Protein AF-A0A166T0X7-F1 (afdb_monomer_lite)

Secondary structure (DSSP, 8-state):
-EEE-TBTTTEE-HHHHHHHHHHHHSPPPTTPPP---GGGS-HHHHHHHHHHTTT--STGGGGGGGSTTGGG--SHHHHHHHHTTS-HHHHHHHHHHHHHHHHHHHHHSHHHHHHT-EE-HHHHHHHHHTTT-EEEE-SS-HHHHHHHHHHTT-GGGEEEEE-S-S-HHHHHHHHHHHTT-TTS-EEEESSHHHHHHHHHTT--EEEETTSS--HHHHHHHHHTTPPEE-HHHHHH---

Sequence (239 aa):
MLFLDFDGVICDAFTECAVVAWHGYRPAPPGAAPTLDGAVLPDRFVADFRRIRPYARTLGGFLVAHHPDAGTVDSQEGYDRLFAAFEPADVADFERRATAVRTRLRLSSPRRWLDVHQVYPQVGVAMARHHGRVVVVTAKDAVSAGEILAHHGLRGHVAEIIGDCADKPAAINAARERSGRPDRVLFVDDNLDNVLGAVRAGVPSRWARWGYHTAEHVRRAGAESVSPIELAELAGLTV

Foldseek 3Di:
DEEEAQDQTFKPCLLLLLQLLVCLLPPDDPPDQRDSPSVPPDPLLSQLQLLQVLLQAASLLSPLSVPPCSNVDPDNVSSVVSSVVDDPVSSVSSNVSSVVNLVRCCVVPVVSSLVSIGGDVLVLLLLVVQALNYEYAYLAAQVSSLSSCVVVV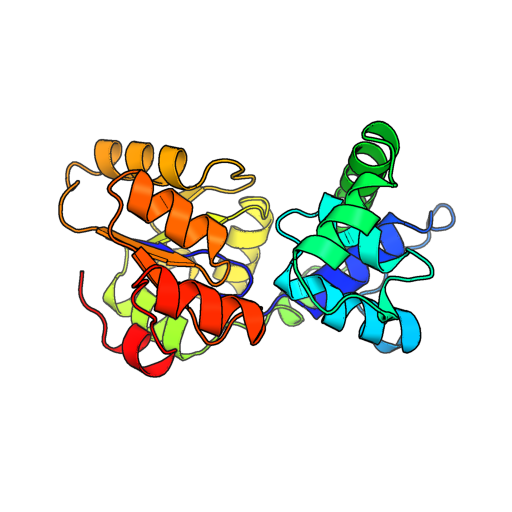RNRSYNYYHYNHPQRLVVLQVVCVVVVHVPFYEYEDQRLVNQVSNVVSVGHYAHEPRGRHHPVSVVVCVVVVHHHDYSNVSSVDDD

pLDDT: mean 93.57, std 6.66, range [61.91, 98.44]

Radius of gyration: 17.63 Å; chains: 1; bounding box: 42×34×51 Å

Structure (mmCIF, N/CA/C/O backbone):
data_AF-A0A166T0X7-F1
#
_entry.id   AF-A0A166T0X7-F1
#
loop_
_atom_site.group_PDB
_atom_site.id
_atom_site.type_symbol
_atom_site.label_atom_id
_atom_site.label_alt_id
_atom_site.label_comp_id
_atom_site.label_asym_id
_atom_site.label_entity_id
_atom_site.label_seq_id
_atom_site.pdbx_PDB_ins_code
_atom_site.Cartn_x
_atom_site.Cartn_y
_atom_site.Cartn_z
_atom_site.occupancy
_atom_site.B_iso_or_equiv
_atom_site.auth_seq_id
_atom_site.auth_comp_id
_atom_site.auth_asym_id
_atom_site.auth_atom_id
_atom_site.pdbx_PDB_model_num
ATOM 1 N N . MET A 1 1 ? -11.930 7.159 15.807 1.00 92.19 1 MET A N 1
ATOM 2 C CA . MET A 1 1 ? -11.420 7.516 14.474 1.00 92.19 1 MET A CA 1
ATOM 3 C C . MET A 1 1 ? -10.685 6.315 13.951 1.00 92.19 1 MET A C 1
ATOM 5 O O . MET A 1 1 ? -9.896 5.729 14.685 1.00 92.19 1 MET A O 1
ATOM 9 N N . LEU A 1 2 ? -11.005 5.929 12.728 1.00 96.62 2 LEU A N 1
ATOM 10 C CA . LEU A 1 2 ? -10.393 4.783 12.080 1.00 96.62 2 LEU A CA 1
ATOM 11 C C . LEU A 1 2 ? -9.377 5.309 11.069 1.00 96.62 2 LEU A C 1
ATOM 13 O O . LEU A 1 2 ? -9.760 6.004 10.130 1.00 96.62 2 LEU A O 1
ATOM 17 N N . PHE A 1 3 ? -8.104 5.020 11.299 1.00 97.88 3 PHE A N 1
ATOM 18 C CA . PHE A 1 3 ? -7.014 5.350 10.393 1.00 97.88 3 PHE A CA 1
ATOM 19 C C . PHE A 1 3 ? -6.701 4.113 9.565 1.00 97.88 3 PHE A C 1
ATOM 21 O O . PHE A 1 3 ? -6.462 3.047 10.128 1.00 97.88 3 PHE A O 1
ATOM 28 N N . LEU A 1 4 ? -6.728 4.246 8.246 1.00 98.44 4 LEU A N 1
ATOM 29 C CA . LEU A 1 4 ? -6.514 3.137 7.323 1.00 98.44 4 LEU A CA 1
ATOM 30 C C . LEU A 1 4 ? -5.389 3.490 6.359 1.00 98.44 4 LEU A C 1
ATOM 32 O O . LEU A 1 4 ? -5.388 4.592 5.803 1.00 98.44 4 LEU A O 1
ATOM 36 N N . ASP A 1 5 ? -4.477 2.552 6.112 1.00 97.94 5 ASP A N 1
ATOM 37 C CA . ASP A 1 5 ? -3.711 2.609 4.870 1.00 97.94 5 ASP A CA 1
ATOM 38 C C . ASP A 1 5 ? -4.635 2.439 3.659 1.00 97.94 5 ASP A C 1
ATOM 40 O O . ASP A 1 5 ? -5.770 1.971 3.762 1.00 97.94 5 ASP A O 1
ATOM 44 N N . PHE A 1 6 ? -4.154 2.852 2.494 1.00 97.81 6 PHE A N 1
ATOM 45 C CA . PHE A 1 6 ? -4.879 2.725 1.248 1.00 97.81 6 PHE A CA 1
ATOM 46 C C . PHE A 1 6 ? -4.563 1.415 0.524 1.00 97.81 6 PHE A C 1
ATOM 48 O O . PHE A 1 6 ? -5.425 0.538 0.438 1.00 97.81 6 PHE A O 1
ATOM 55 N N . ASP A 1 7 ? -3.344 1.283 0.000 1.00 95.56 7 ASP A N 1
ATOM 56 C CA . ASP A 1 7 ? -2.930 0.104 -0.755 1.00 95.56 7 ASP A CA 1
ATOM 57 C C . ASP A 1 7 ? -2.791 -1.086 0.202 1.00 95.56 7 ASP A C 1
ATOM 59 O O . ASP A 1 7 ? -2.190 -0.957 1.255 1.00 95.56 7 ASP A O 1
ATOM 63 N N . GLY A 1 8 ? -3.379 -2.234 -0.135 1.00 95.38 8 GLY A N 1
ATOM 64 C CA . GLY A 1 8 ? -3.330 -3.443 0.695 1.00 95.38 8 GLY A CA 1
ATOM 65 C C . GLY A 1 8 ? -4.343 -3.481 1.846 1.00 95.38 8 GLY A C 1
ATOM 66 O O . GLY A 1 8 ? -4.749 -4.568 2.250 1.00 95.38 8 GLY A O 1
ATOM 67 N N . VAL A 1 9 ? -4.848 -2.328 2.303 1.00 98.00 9 VAL A N 1
ATOM 68 C CA . VAL A 1 9 ? -5.902 -2.246 3.333 1.00 98.00 9 VAL A CA 1
ATOM 69 C C . VAL A 1 9 ? -7.259 -1.895 2.746 1.00 98.00 9 VAL A C 1
ATOM 71 O O . VAL A 1 9 ? -8.172 -2.709 2.858 1.00 98.00 9 VAL A O 1
ATOM 74 N N . ILE A 1 10 ? -7.413 -0.716 2.133 1.00 98.25 10 ILE A N 1
ATOM 75 C CA . ILE A 1 10 ? -8.676 -0.297 1.504 1.00 98.25 10 ILE A CA 1
ATOM 76 C C . ILE A 1 10 ? -8.840 -0.948 0.135 1.00 98.25 10 ILE A C 1
ATOM 78 O O . ILE A 1 10 ? -9.946 -1.351 -0.234 1.00 98.25 10 ILE A O 1
ATOM 82 N N . CYS A 1 11 ? -7.741 -1.037 -0.608 1.00 96.12 11 CYS A N 1
ATOM 83 C CA . CYS A 1 11 ? -7.744 -1.364 -2.020 1.00 96.12 11 CYS A CA 1
ATOM 84 C C . CYS A 1 11 ? -6.608 -2.326 -2.377 1.00 96.12 11 CYS A C 1
ATOM 86 O O . CYS A 1 11 ? -5.457 -2.093 -2.010 1.00 96.12 11 CYS A O 1
ATOM 88 N N . ASP A 1 12 ? -6.900 -3.354 -3.170 1.00 96.12 12 ASP A N 1
ATOM 89 C CA . ASP A 1 12 ? -5.882 -4.011 -3.984 1.00 96.12 12 ASP A CA 1
ATOM 90 C C . ASP A 1 12 ? -5.557 -3.102 -5.180 1.00 96.12 12 ASP A C 1
ATOM 92 O O . ASP A 1 12 ? -6.422 -2.770 -5.993 1.00 96.12 12 ASP A O 1
ATOM 96 N N . ALA A 1 13 ? -4.308 -2.651 -5.242 1.00 94.62 13 ALA A N 1
ATOM 97 C CA . ALA A 1 13 ? -3.773 -1.778 -6.283 1.00 94.62 13 ALA A CA 1
ATOM 98 C C . ALA A 1 13 ? -2.620 -2.450 -7.044 1.00 94.62 13 ALA A C 1
ATOM 100 O O . ALA A 1 13 ? -1.833 -1.774 -7.712 1.00 94.62 13 ALA A O 1
ATOM 101 N N . PHE A 1 14 ? -2.490 -3.776 -6.926 1.00 95.19 14 PHE A N 1
ATOM 102 C CA . PHE A 1 14 ? -1.381 -4.547 -7.472 1.00 95.19 14 PHE A CA 1
ATOM 103 C C . PHE A 1 14 ? -1.158 -4.264 -8.958 1.00 95.19 14 PHE A C 1
ATOM 105 O O . PHE A 1 14 ? -0.041 -3.940 -9.363 1.00 95.19 14 PHE A O 1
ATOM 112 N N . THR A 1 15 ? -2.227 -4.344 -9.756 1.00 94.31 15 THR A N 1
ATOM 113 C CA . THR A 1 15 ? -2.180 -4.151 -11.211 1.00 94.31 15 THR A CA 1
ATOM 114 C C . THR A 1 15 ? -1.626 -2.778 -11.574 1.00 94.31 15 THR A C 1
ATOM 116 O O . THR A 1 15 ? -0.711 -2.673 -12.388 1.00 94.31 15 THR A O 1
ATOM 119 N N . GLU A 1 16 ? -2.134 -1.721 -10.940 1.00 95.00 16 GLU A N 1
ATOM 120 C CA . GLU A 1 16 ? -1.681 -0.357 -11.199 1.00 95.00 16 GLU A CA 1
ATOM 121 C C . GLU A 1 16 ? -0.215 -0.166 -10.812 1.00 95.00 16 GLU A C 1
ATOM 123 O O . GLU A 1 16 ? 0.570 0.357 -11.605 1.00 95.00 16 GLU A O 1
ATOM 128 N N . CYS A 1 17 ? 0.176 -0.650 -9.632 1.00 95.44 17 CYS A N 1
ATOM 129 C CA . CYS A 1 17 ? 1.548 -0.545 -9.154 1.00 95.44 17 CYS A CA 1
ATOM 130 C C . CYS A 1 17 ? 2.531 -1.299 -10.060 1.00 95.44 17 CYS A C 1
ATOM 132 O O . CYS A 1 17 ? 3.595 -0.761 -10.365 1.00 95.44 17 CYS A O 1
ATOM 134 N N . ALA A 1 18 ? 2.166 -2.489 -10.549 1.00 95.81 18 ALA A N 1
ATOM 135 C CA . ALA A 1 18 ? 2.984 -3.261 -11.482 1.00 95.81 18 ALA A CA 1
ATOM 136 C C . ALA A 1 18 ? 3.154 -2.535 -12.828 1.00 95.81 18 ALA A C 1
ATOM 138 O O . ALA A 1 18 ? 4.271 -2.406 -13.330 1.00 95.81 18 ALA A O 1
ATOM 139 N N . VAL A 1 19 ? 2.064 -2.003 -13.394 1.00 94.25 19 VAL A N 1
ATOM 140 C CA . VAL A 1 19 ? 2.086 -1.240 -14.655 1.00 94.25 19 VAL A CA 1
ATOM 141 C C . VAL A 1 19 ? 2.943 0.020 -14.524 1.00 94.25 19 VAL A C 1
ATOM 143 O O . VAL A 1 19 ? 3.780 0.310 -15.384 1.00 94.25 19 VAL A O 1
ATOM 146 N N . VAL A 1 20 ? 2.759 0.767 -13.435 1.00 94.50 20 VAL A N 1
ATOM 147 C CA . VAL A 1 20 ? 3.525 1.983 -13.164 1.00 94.50 20 VAL A CA 1
ATOM 148 C C . VAL A 1 20 ? 5.004 1.668 -12.954 1.00 94.50 20 VAL A C 1
ATOM 150 O O . VAL A 1 20 ? 5.851 2.373 -13.501 1.00 94.50 20 VAL A O 1
ATOM 153 N N . ALA A 1 21 ? 5.330 0.596 -12.232 1.00 95.75 21 ALA A N 1
ATOM 154 C CA . ALA A 1 21 ? 6.708 0.157 -12.053 1.00 95.75 21 ALA A CA 1
ATOM 155 C C . ALA A 1 21 ? 7.349 -0.267 -13.382 1.00 95.75 21 ALA A C 1
ATOM 157 O O . ALA A 1 21 ? 8.503 0.066 -13.648 1.00 95.75 21 ALA A O 1
ATOM 158 N N . TRP A 1 22 ? 6.609 -0.955 -14.252 1.00 95.12 22 TRP A N 1
ATOM 159 C CA . TRP A 1 22 ? 7.106 -1.383 -15.558 1.00 95.12 22 TRP A CA 1
ATOM 160 C C . TRP A 1 22 ? 7.454 -0.205 -16.471 1.00 95.12 22 TRP A C 1
ATOM 162 O O . TRP A 1 22 ? 8.585 -0.071 -16.948 1.00 95.12 22 TRP A O 1
ATOM 172 N N . HIS A 1 23 ? 6.487 0.685 -16.687 1.00 92.62 23 HIS A N 1
ATOM 173 C CA . HIS A 1 23 ? 6.660 1.846 -17.557 1.00 92.62 23 HIS A CA 1
ATOM 174 C C . HIS A 1 23 ? 7.512 2.951 -16.916 1.00 92.62 23 HIS A C 1
ATOM 176 O O . HIS A 1 23 ? 8.073 3.778 -17.627 1.00 92.62 23 HIS A O 1
ATOM 182 N N . GLY A 1 24 ? 7.631 2.982 -15.587 1.00 93.12 24 GLY A N 1
ATOM 183 C CA . GLY A 1 24 ? 8.522 3.900 -14.876 1.00 93.12 24 GLY A CA 1
ATOM 184 C C . GLY A 1 24 ? 10.001 3.571 -15.085 1.00 93.12 24 GLY A C 1
ATOM 185 O O . GLY A 1 24 ? 10.836 4.473 -15.092 1.00 93.12 24 GLY A O 1
ATOM 186 N N . TYR A 1 25 ? 10.337 2.299 -15.309 1.00 94.19 25 TYR A N 1
ATOM 187 C CA . TYR A 1 25 ? 11.706 1.869 -15.606 1.00 94.19 25 TYR A CA 1
ATOM 188 C C . TYR A 1 25 ? 12.059 2.025 -17.086 1.00 94.19 25 TYR A C 1
ATOM 190 O O . TYR A 1 25 ? 13.173 2.414 -17.429 1.00 94.19 25 TYR A O 1
ATOM 198 N N . ARG A 1 26 ? 11.099 1.752 -17.977 1.00 85.75 26 ARG A N 1
ATOM 199 C CA . ARG A 1 26 ? 11.309 1.791 -19.426 1.00 85.75 26 ARG A CA 1
ATOM 200 C C . ARG A 1 26 ? 10.777 3.097 -20.015 1.00 85.75 26 ARG A C 1
ATOM 202 O O . ARG A 1 26 ? 9.559 3.264 -20.062 1.00 85.75 26 ARG A O 1
ATOM 209 N N . PRO A 1 27 ? 11.632 4.003 -20.521 1.00 69.50 27 PRO A N 1
ATOM 210 C CA . PRO A 1 27 ? 11.147 5.204 -21.183 1.00 69.50 27 PRO A CA 1
ATOM 211 C C . PRO A 1 27 ? 10.267 4.818 -22.378 1.00 69.50 27 PRO A C 1
ATOM 213 O O . PRO A 1 27 ? 10.699 4.115 -23.291 1.00 69.50 27 PRO A O 1
ATOM 216 N N . ALA A 1 28 ? 9.012 5.265 -22.357 1.00 70.69 28 ALA A N 1
ATOM 217 C CA . ALA A 1 28 ? 8.124 5.116 -23.498 1.00 70.69 28 ALA A CA 1
ATOM 218 C C . ALA A 1 28 ? 8.617 6.003 -24.656 1.00 70.69 28 ALA A C 1
ATOM 220 O O . ALA A 1 28 ? 9.110 7.110 -24.401 1.00 70.69 28 ALA A O 1
ATOM 221 N N . PRO A 1 29 ? 8.452 5.573 -25.921 1.00 71.94 29 PRO A N 1
ATOM 222 C CA . PRO A 1 29 ? 8.645 6.454 -27.063 1.00 71.94 29 PRO A CA 1
ATOM 223 C C . PRO A 1 29 ? 7.830 7.749 -26.899 1.00 71.94 29 PRO A C 1
ATOM 225 O O . PRO A 1 29 ? 6.722 7.704 -26.347 1.00 71.94 29 PRO A O 1
ATOM 228 N N . PRO A 1 30 ? 8.325 8.901 -27.381 1.00 65.94 30 PRO A N 1
ATOM 229 C CA . PRO A 1 30 ? 7.560 10.142 -27.364 1.00 65.94 30 PRO A CA 1
ATOM 230 C C . PRO A 1 30 ? 6.167 9.946 -27.981 1.00 65.94 30 PRO A C 1
ATOM 232 O O . PRO A 1 30 ? 6.040 9.443 -29.093 1.00 65.94 30 PRO A O 1
ATOM 235 N N . GLY A 1 31 ? 5.117 10.319 -27.244 1.00 67.31 31 GLY A N 1
ATOM 236 C CA . GLY A 1 31 ? 3.723 10.204 -27.692 1.00 67.31 31 GLY A CA 1
ATOM 237 C C . GLY A 1 31 ? 3.051 8.845 -27.453 1.00 67.31 31 GLY A C 1
ATOM 238 O O . GLY A 1 31 ? 1.835 8.756 -27.599 1.00 67.31 31 GLY A O 1
ATOM 239 N N . ALA A 1 32 ? 3.781 7.808 -27.029 1.00 73.06 32 ALA A N 1
ATOM 240 C CA . ALA A 1 32 ? 3.167 6.543 -26.634 1.00 73.06 32 ALA A CA 1
ATOM 241 C C . ALA A 1 32 ? 2.520 6.676 -25.244 1.00 73.06 32 ALA A C 1
ATOM 243 O O . ALA A 1 32 ? 3.194 6.958 -24.248 1.00 73.06 32 ALA A O 1
ATOM 244 N N . ALA A 1 33 ? 1.203 6.475 -25.172 1.00 71.44 33 ALA A N 1
ATOM 245 C CA . ALA A 1 33 ? 0.502 6.411 -23.898 1.00 71.44 33 ALA A CA 1
ATOM 246 C C . ALA A 1 33 ? 0.838 5.085 -23.187 1.00 71.44 33 ALA A C 1
ATOM 248 O O . ALA A 1 33 ? 0.817 4.034 -23.834 1.00 71.44 33 ALA A O 1
ATOM 249 N N . PRO A 1 34 ? 1.144 5.100 -21.876 1.00 78.69 34 PRO A N 1
ATOM 250 C CA . PRO A 1 34 ? 1.211 3.863 -21.105 1.00 78.69 34 PRO A CA 1
ATOM 251 C C . PRO A 1 34 ? -0.149 3.149 -21.147 1.00 78.69 34 PRO A C 1
ATOM 253 O O . PRO A 1 34 ? -1.192 3.797 -21.242 1.00 78.69 34 PRO A O 1
ATOM 256 N N . THR A 1 35 ? -0.138 1.819 -21.079 1.00 81.12 35 THR A N 1
ATOM 257 C CA . THR A 1 35 ? -1.357 0.999 -21.087 1.00 81.12 35 THR A CA 1
ATOM 258 C C . THR A 1 35 ? -1.552 0.332 -19.733 1.00 81.12 35 THR A C 1
ATOM 260 O O . THR A 1 35 ? -0.589 -0.079 -19.099 1.00 81.12 35 THR A O 1
ATOM 263 N N . LEU A 1 36 ? -2.806 0.228 -19.294 1.00 82.19 36 LEU A N 1
ATOM 264 C CA . LEU A 1 36 ? -3.198 -0.518 -18.090 1.00 82.19 36 LEU A CA 1
ATOM 265 C C . LEU A 1 36 ? -3.397 -2.010 -18.346 1.00 82.19 36 LEU A C 1
ATOM 267 O O . LEU A 1 36 ? -3.770 -2.745 -17.436 1.00 82.19 36 LEU A O 1
ATOM 271 N N . ASP A 1 37 ? -3.195 -2.451 -19.583 1.00 76.50 37 ASP A N 1
ATOM 272 C CA . ASP A 1 37 ? -3.344 -3.850 -19.928 1.00 76.50 37 ASP A CA 1
ATOM 273 C C . ASP A 1 37 ? -2.193 -4.671 -19.330 1.00 76.50 37 ASP A C 1
ATOM 275 O O . ASP A 1 37 ? -1.067 -4.662 -19.830 1.00 76.50 37 ASP A O 1
ATOM 279 N N . GLY A 1 38 ? -2.493 -5.384 -18.242 1.00 61.91 38 GLY A N 1
ATOM 280 C CA . GLY A 1 38 ? -1.556 -6.284 -17.576 1.00 61.91 38 GLY A CA 1
ATOM 281 C C . GLY A 1 38 ? -1.041 -7.401 -18.486 1.00 61.91 38 GLY A C 1
ATOM 282 O O . GLY A 1 38 ? 0.054 -7.897 -18.243 1.00 61.91 38 GLY A O 1
ATOM 283 N N . ALA A 1 39 ? -1.755 -7.741 -19.568 1.00 66.81 39 ALA A N 1
ATOM 284 C CA . ALA A 1 39 ? -1.289 -8.708 -20.565 1.00 66.81 39 ALA A CA 1
ATOM 285 C C . ALA A 1 39 ? -0.067 -8.210 -21.360 1.00 66.81 39 ALA A C 1
ATOM 287 O O . ALA A 1 39 ? 0.594 -8.991 -22.039 1.00 66.81 39 ALA A O 1
ATOM 288 N N . VAL A 1 40 ? 0.251 -6.913 -21.280 1.00 74.75 40 VAL A N 1
ATOM 289 C CA . VAL A 1 40 ? 1.446 -6.318 -21.897 1.00 74.75 40 VAL A CA 1
ATOM 290 C C . VAL A 1 40 ? 2.677 -6.456 -20.992 1.00 74.75 40 VAL A C 1
ATOM 292 O O . VAL A 1 40 ? 3.810 -6.284 -21.451 1.00 74.75 40 VAL A O 1
ATOM 295 N N . LEU A 1 41 ? 2.490 -6.785 -19.711 1.00 89.75 41 LEU A N 1
ATOM 296 C CA . LEU A 1 41 ? 3.595 -7.016 -18.787 1.00 89.75 41 LEU A CA 1
ATOM 297 C C . LEU A 1 41 ? 4.164 -8.427 -18.993 1.00 89.75 41 LEU A C 1
ATOM 299 O O . LEU A 1 41 ? 3.400 -9.389 -18.981 1.00 89.75 41 LEU A O 1
ATOM 303 N N . PRO A 1 42 ? 5.492 -8.597 -19.137 1.00 93.00 42 PRO A N 1
ATOM 304 C CA . PRO A 1 42 ? 6.072 -9.931 -19.234 1.00 93.00 42 PRO A CA 1
ATOM 305 C C . PRO A 1 42 ? 5.804 -10.758 -17.975 1.00 93.00 42 PRO A C 1
ATOM 307 O O . PRO A 1 42 ? 6.024 -10.270 -16.865 1.00 93.00 42 PRO A O 1
ATOM 310 N N . ASP A 1 43 ? 5.441 -12.031 -18.144 1.00 94.69 43 ASP A N 1
ATOM 311 C CA . ASP A 1 43 ? 5.114 -12.943 -17.035 1.00 94.69 43 ASP A CA 1
ATOM 312 C C . ASP A 1 43 ? 6.194 -12.978 -15.950 1.00 94.69 43 ASP A C 1
ATOM 314 O O . ASP A 1 43 ? 5.889 -12.945 -14.757 1.00 94.69 43 ASP A O 1
ATOM 318 N N . ARG A 1 44 ? 7.472 -12.976 -16.360 1.00 95.50 44 ARG A N 1
ATOM 319 C CA . ARG A 1 44 ? 8.608 -12.916 -15.430 1.00 95.50 44 ARG A CA 1
ATOM 320 C C . ARG A 1 44 ? 8.554 -11.662 -14.557 1.00 95.50 44 ARG A C 1
ATOM 322 O O . ARG A 1 44 ? 8.681 -11.774 -13.346 1.00 95.50 44 ARG A O 1
ATOM 329 N N . PHE A 1 45 ? 8.325 -10.493 -15.153 1.00 96.50 45 PHE A N 1
ATOM 330 C CA . PHE A 1 45 ? 8.235 -9.246 -14.397 1.00 96.50 45 PHE A CA 1
ATOM 331 C C . PHE A 1 45 ? 7.044 -9.262 -13.437 1.00 96.50 45 PHE A C 1
ATOM 333 O O . PHE A 1 45 ? 7.186 -8.855 -12.291 1.00 96.50 45 PHE A O 1
ATOM 340 N N . VAL A 1 46 ? 5.881 -9.765 -13.861 1.00 96.50 46 VAL A N 1
ATOM 341 C CA . VAL A 1 46 ? 4.704 -9.865 -12.980 1.00 96.50 46 VAL A CA 1
ATOM 342 C C . VAL A 1 46 ? 4.977 -10.801 -11.797 1.00 96.50 46 VAL A C 1
ATOM 344 O O . VAL A 1 46 ? 4.588 -10.494 -10.667 1.00 96.50 46 VAL A O 1
ATOM 347 N N . ALA A 1 47 ? 5.661 -11.924 -12.029 1.00 97.06 47 ALA A N 1
ATOM 348 C CA . ALA A 1 47 ? 6.064 -12.852 -10.976 1.00 97.06 47 ALA A CA 1
ATOM 349 C C . ALA A 1 47 ? 7.072 -12.220 -10.002 1.00 97.06 47 ALA A C 1
ATOM 351 O O . ALA A 1 47 ? 6.890 -12.318 -8.786 1.00 97.06 47 ALA A O 1
ATOM 352 N N . ASP A 1 48 ? 8.085 -11.528 -10.524 1.00 98.12 48 ASP A N 1
ATOM 353 C CA . ASP A 1 48 ? 9.097 -10.825 -9.732 1.00 98.12 48 ASP A CA 1
ATOM 354 C C . ASP A 1 48 ? 8.466 -9.675 -8.928 1.00 98.12 48 ASP A C 1
ATOM 356 O O . ASP A 1 48 ? 8.698 -9.545 -7.726 1.00 98.12 48 ASP A O 1
ATOM 360 N N . PHE A 1 49 ? 7.560 -8.907 -9.539 1.00 97.88 49 PHE A N 1
ATOM 361 C CA . PHE A 1 49 ? 6.813 -7.846 -8.868 1.00 97.88 49 PHE A CA 1
ATOM 362 C C . PHE A 1 49 ? 5.921 -8.395 -7.745 1.00 97.88 49 PHE A C 1
ATOM 364 O O . PHE A 1 49 ? 5.904 -7.849 -6.643 1.00 97.88 49 PHE A O 1
ATOM 371 N N . ARG A 1 50 ? 5.218 -9.514 -7.973 1.00 97.06 50 ARG A N 1
ATOM 372 C CA . ARG A 1 50 ? 4.426 -10.188 -6.926 1.00 97.06 50 ARG A CA 1
ATOM 373 C C . ARG A 1 50 ? 5.286 -10.645 -5.755 1.00 97.06 50 ARG A C 1
ATOM 375 O O . ARG A 1 50 ? 4.844 -10.538 -4.614 1.00 97.06 50 ARG A O 1
ATOM 382 N N . ARG A 1 51 ? 6.497 -11.122 -6.030 1.00 97.38 51 ARG A N 1
ATOM 383 C CA . ARG A 1 51 ? 7.445 -11.569 -5.009 1.00 97.38 51 ARG A CA 1
ATOM 384 C C . ARG A 1 51 ? 7.965 -10.413 -4.152 1.00 97.38 51 ARG A C 1
ATOM 386 O O . ARG A 1 51 ? 8.020 -10.556 -2.937 1.00 97.38 51 ARG A O 1
ATOM 393 N N . ILE A 1 52 ? 8.283 -9.266 -4.755 1.00 97.62 52 ILE A N 1
ATOM 394 C CA . ILE A 1 52 ? 8.833 -8.112 -4.020 1.00 97.62 52 ILE A CA 1
ATOM 395 C C . ILE A 1 52 ? 7.765 -7.227 -3.369 1.00 97.62 52 ILE A C 1
ATOM 397 O O . ILE A 1 52 ? 8.069 -6.508 -2.417 1.00 97.62 52 ILE A O 1
ATOM 401 N N . ARG A 1 53 ? 6.514 -7.255 -3.860 1.00 96.50 53 ARG A N 1
ATOM 402 C CA . ARG A 1 53 ? 5.451 -6.329 -3.429 1.00 96.50 53 ARG A CA 1
ATOM 403 C C . ARG A 1 53 ? 5.250 -6.257 -1.908 1.00 96.50 53 ARG A C 1
ATOM 405 O O . ARG A 1 53 ? 5.092 -5.131 -1.436 1.00 96.50 53 ARG A O 1
ATOM 412 N N . PRO A 1 54 ? 5.276 -7.373 -1.149 1.00 96.25 54 PRO A N 1
ATOM 413 C CA . PRO A 1 54 ? 5.136 -7.337 0.308 1.00 96.25 54 PRO A CA 1
ATOM 414 C C . PRO A 1 54 ? 6.244 -6.576 1.049 1.00 96.25 54 PRO A C 1
ATOM 416 O O . PRO A 1 54 ? 6.017 -6.127 2.167 1.00 96.25 54 PRO A O 1
ATOM 419 N N . TYR A 1 55 ? 7.433 -6.445 0.456 1.00 96.12 55 TYR A N 1
ATOM 420 C CA . TYR A 1 55 ? 8.604 -5.818 1.085 1.00 96.12 55 TYR A CA 1
ATOM 421 C C . TYR A 1 55 ? 8.762 -4.341 0.689 1.00 96.12 55 TYR A C 1
ATOM 423 O O . TYR A 1 55 ? 9.316 -3.533 1.437 1.00 96.12 55 TYR A O 1
ATOM 431 N N . ALA A 1 56 ? 8.255 -3.964 -0.487 1.00 94.12 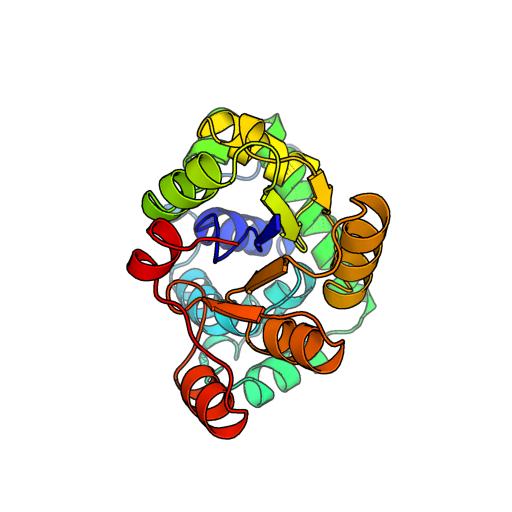56 ALA A N 1
ATOM 432 C CA . ALA A 1 56 ? 8.350 -2.605 -1.002 1.00 94.12 56 ALA A CA 1
ATOM 433 C C . ALA A 1 56 ? 7.329 -1.658 -0.346 1.00 94.12 56 ALA A C 1
ATOM 435 O O . ALA A 1 56 ? 6.115 -1.841 -0.467 1.00 94.12 56 ALA A O 1
ATOM 436 N N . ARG A 1 57 ? 7.833 -0.599 0.302 1.00 86.38 57 ARG A N 1
ATOM 437 C CA . ARG A 1 57 ? 7.018 0.397 1.030 1.00 86.38 57 ARG A CA 1
ATOM 438 C C . ARG A 1 57 ? 6.631 1.615 0.197 1.00 86.38 57 ARG A C 1
ATOM 440 O O . ARG A 1 57 ? 5.548 2.162 0.366 1.00 86.38 57 ARG A O 1
ATOM 447 N N . THR A 1 58 ? 7.532 2.057 -0.673 1.00 90.31 58 THR A N 1
ATOM 448 C CA . THR A 1 58 ? 7.378 3.271 -1.480 1.00 90.31 58 THR A CA 1
ATOM 449 C C . THR A 1 58 ? 7.401 2.930 -2.959 1.00 90.31 58 THR A C 1
ATOM 451 O O . THR A 1 58 ? 7.810 1.834 -3.354 1.00 90.31 58 THR A O 1
ATOM 454 N N . LEU A 1 59 ? 7.005 3.897 -3.787 1.00 92.62 59 LEU A N 1
ATOM 455 C CA . LEU A 1 59 ? 7.072 3.751 -5.234 1.00 92.62 59 LEU A CA 1
ATOM 456 C C . LEU A 1 59 ? 8.502 3.458 -5.695 1.00 92.62 59 LEU A C 1
ATOM 458 O O . LEU A 1 59 ? 8.686 2.561 -6.509 1.00 92.62 59 LEU A O 1
ATOM 462 N N . GLY A 1 60 ? 9.506 4.138 -5.127 1.00 95.06 60 GLY A N 1
ATOM 463 C CA . GLY A 1 60 ? 10.922 3.883 -5.408 1.00 95.06 60 GLY A CA 1
ATOM 464 C C . GLY A 1 60 ? 11.352 2.430 -5.162 1.00 95.06 60 GLY A C 1
ATOM 465 O O . GLY A 1 60 ? 12.119 1.875 -5.945 1.00 95.06 60 GLY A O 1
ATOM 466 N N . GLY A 1 61 ? 10.791 1.773 -4.141 1.00 96.00 61 GLY A N 1
ATOM 467 C CA . GLY A 1 61 ? 11.069 0.367 -3.826 1.00 96.00 61 GLY A CA 1
ATOM 468 C C . GLY A 1 61 ? 10.701 -0.617 -4.943 1.00 96.00 61 GLY A C 1
ATOM 469 O O . GLY A 1 61 ? 11.304 -1.680 -5.081 1.00 96.00 61 GLY A O 1
ATOM 470 N N . PHE A 1 62 ? 9.765 -0.249 -5.819 1.00 97.44 62 PHE A N 1
ATOM 471 C CA . PHE A 1 62 ? 9.389 -1.089 -6.957 1.00 97.44 62 PHE A CA 1
ATOM 472 C C . PHE A 1 62 ? 10.491 -1.235 -8.008 1.00 97.44 62 PHE A C 1
ATOM 474 O O . PHE A 1 62 ? 10.388 -2.115 -8.864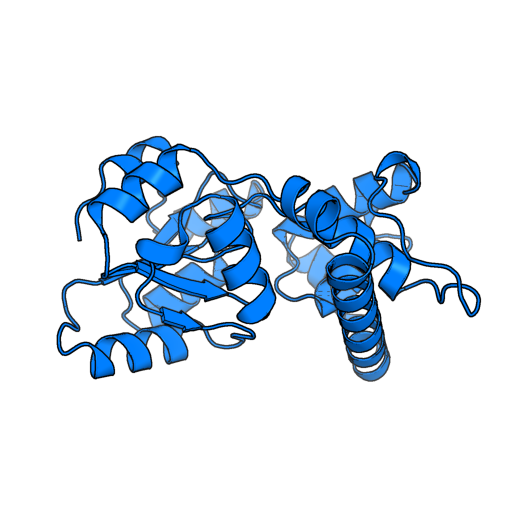 1.00 97.44 62 PHE A O 1
ATOM 481 N N . LEU A 1 63 ? 11.560 -0.435 -7.931 1.00 97.56 63 LEU A N 1
ATOM 482 C CA . LEU A 1 63 ? 12.729 -0.580 -8.793 1.00 97.56 63 LEU A CA 1
ATOM 483 C C . LEU A 1 63 ? 13.365 -1.975 -8.672 1.00 97.56 63 LEU A C 1
ATOM 485 O O . LEU A 1 63 ? 13.848 -2.512 -9.669 1.00 97.56 63 LEU A O 1
ATOM 489 N N . VAL A 1 64 ? 13.270 -2.610 -7.495 1.00 98.25 64 VAL A N 1
ATOM 490 C CA . VAL A 1 64 ? 13.785 -3.970 -7.258 1.00 98.25 64 VAL A CA 1
ATOM 491 C C . VAL A 1 64 ? 13.161 -4.995 -8.200 1.00 98.25 64 VAL A C 1
ATOM 493 O O . VAL A 1 64 ? 13.845 -5.935 -8.580 1.00 98.25 64 VAL A O 1
ATOM 496 N N . ALA A 1 65 ? 11.920 -4.804 -8.662 1.00 97.69 65 ALA A N 1
ATOM 497 C CA . ALA A 1 65 ? 11.280 -5.721 -9.612 1.00 97.69 65 ALA A CA 1
ATOM 498 C C . ALA A 1 65 ? 11.996 -5.806 -10.976 1.00 97.69 65 ALA A C 1
ATOM 500 O O . ALA A 1 65 ? 11.723 -6.714 -11.756 1.00 97.69 65 ALA A O 1
ATOM 501 N N . HIS A 1 66 ? 12.903 -4.867 -11.272 1.00 96.94 66 HIS A N 1
ATOM 502 C CA . HIS A 1 66 ? 13.739 -4.870 -12.478 1.00 96.94 66 HIS A CA 1
ATOM 503 C C . HIS A 1 66 ? 15.141 -5.438 -12.243 1.00 96.94 66 HIS A C 1
ATOM 505 O O . HIS A 1 66 ? 15.904 -5.587 -13.198 1.00 96.94 66 HIS A O 1
ATOM 511 N N . HIS A 1 67 ? 15.496 -5.765 -10.998 1.00 97.50 67 HIS A N 1
ATOM 512 C CA . HIS A 1 67 ? 16.770 -6.400 -10.686 1.00 97.50 67 HIS A CA 1
ATOM 513 C C . HIS A 1 67 ? 16.797 -7.840 -11.246 1.00 97.50 67 HIS A C 1
ATOM 515 O O . HIS A 1 67 ? 15.806 -8.559 -11.095 1.00 97.50 67 HIS A O 1
ATOM 521 N N . PRO A 1 68 ? 17.906 -8.319 -11.848 1.00 96.62 68 PRO A N 1
ATOM 522 C CA . PRO A 1 68 ? 17.994 -9.684 -12.387 1.00 96.62 68 PRO A CA 1
ATOM 523 C C . PRO A 1 68 ? 17.630 -10.781 -11.376 1.00 96.62 68 PRO A C 1
ATOM 525 O O . PRO A 1 68 ? 17.009 -11.780 -11.749 1.00 96.62 68 PRO A O 1
ATOM 528 N N . ASP A 1 69 ? 17.966 -10.540 -10.107 1.00 97.69 69 ASP A N 1
ATOM 529 C CA . ASP A 1 69 ? 17.728 -11.442 -8.976 1.00 97.69 69 ASP A CA 1
ATOM 530 C C . ASP A 1 69 ? 16.426 -11.157 -8.208 1.00 97.69 69 ASP A C 1
ATOM 532 O O . ASP A 1 69 ? 16.194 -11.746 -7.161 1.00 97.69 69 ASP A O 1
ATOM 536 N N . ALA A 1 70 ? 15.531 -10.293 -8.702 1.00 97.75 70 ALA A N 1
ATOM 537 C CA . ALA A 1 70 ? 14.241 -10.032 -8.043 1.00 97.75 70 ALA A CA 1
ATOM 538 C C . ALA A 1 70 ? 13.444 -11.323 -7.769 1.00 97.75 70 ALA A C 1
ATOM 540 O O . ALA A 1 70 ? 12.750 -11.456 -6.758 1.00 97.75 70 ALA A O 1
ATOM 541 N N . GLY A 1 71 ? 13.600 -12.311 -8.654 1.00 97.06 71 GLY A N 1
ATOM 542 C CA . GLY A 1 71 ? 12.982 -13.624 -8.547 1.00 97.06 71 GLY A CA 1
ATOM 543 C C . GLY A 1 71 ? 13.471 -14.491 -7.381 1.00 97.06 71 GLY A C 1
ATOM 544 O O . GLY A 1 71 ? 12.840 -15.507 -7.093 1.00 97.06 71 GLY A O 1
ATOM 545 N N . THR A 1 72 ? 14.557 -14.115 -6.704 1.00 96.94 72 THR A N 1
ATOM 546 C CA . THR A 1 72 ? 15.123 -14.866 -5.571 1.00 96.94 72 THR A CA 1
ATOM 547 C C . THR A 1 72 ? 14.751 -14.278 -4.210 1.00 96.94 72 THR A C 1
ATOM 549 O O . THR A 1 72 ? 15.043 -14.897 -3.193 1.00 96.94 72 THR A O 1
ATOM 552 N N . VAL A 1 73 ? 14.079 -13.120 -4.170 1.00 97.88 73 VAL A N 1
ATOM 553 C CA . VAL A 1 73 ? 13.678 -12.464 -2.918 1.00 97.88 73 VAL A CA 1
ATOM 554 C C . VAL A 1 73 ? 12.687 -13.332 -2.140 1.00 97.88 73 VAL A C 1
ATOM 556 O O . VAL A 1 73 ? 11.572 -13.589 -2.589 1.00 97.88 73 VAL A O 1
ATOM 559 N N . ASP A 1 74 ? 13.076 -13.750 -0.943 1.00 96.19 74 ASP A N 1
ATOM 560 C CA . ASP A 1 74 ? 12.255 -14.554 -0.029 1.00 96.19 74 ASP A CA 1
ATOM 561 C C . ASP A 1 74 ? 12.186 -13.975 1.394 1.00 96.19 74 ASP A C 1
ATOM 563 O O . ASP A 1 74 ? 11.525 -14.533 2.276 1.00 96.19 74 ASP A O 1
ATOM 567 N N . SER A 1 75 ? 12.848 -12.838 1.612 1.00 97.00 75 SER A N 1
ATOM 568 C CA . SER A 1 75 ? 13.000 -12.193 2.909 1.00 97.00 75 SER A CA 1
ATOM 569 C C . SER A 1 75 ? 13.175 -10.679 2.786 1.00 97.00 75 SER A C 1
ATOM 571 O O . SER A 1 75 ? 13.612 -10.182 1.742 1.00 97.00 75 SER A O 1
ATOM 573 N N . GLN A 1 76 ? 12.881 -9.946 3.866 1.00 96.12 76 GLN A N 1
ATOM 574 C CA . GLN A 1 76 ? 13.122 -8.499 3.930 1.00 96.12 76 GLN A CA 1
ATOM 575 C C . GLN A 1 76 ? 14.609 -8.179 3.731 1.00 96.12 76 GLN A C 1
ATOM 577 O O . GLN A 1 76 ? 14.942 -7.283 2.966 1.00 96.12 76 GLN A O 1
ATOM 582 N N . GLU A 1 77 ? 15.511 -8.956 4.339 1.00 97.12 77 GLU A N 1
ATOM 583 C CA . GLU A 1 77 ? 16.959 -8.780 4.163 1.00 97.12 77 GLU A CA 1
ATOM 584 C C . GLU A 1 77 ? 17.392 -9.008 2.704 1.00 97.12 77 GLU A C 1
ATOM 586 O O . GLU A 1 77 ? 18.226 -8.277 2.168 1.00 97.12 77 GLU A O 1
ATOM 591 N N . GLY A 1 78 ? 16.825 -10.019 2.036 1.00 97.88 78 GLY A N 1
ATOM 592 C CA . GLY A 1 78 ? 17.049 -10.261 0.612 1.00 97.88 78 GLY A CA 1
ATOM 593 C C . GLY A 1 78 ? 16.613 -9.073 -0.244 1.00 97.88 78 GLY A C 1
ATOM 594 O O . GLY A 1 78 ? 17.387 -8.605 -1.077 1.00 97.88 78 GLY A O 1
ATOM 595 N N . TYR A 1 79 ? 15.411 -8.550 0.006 1.00 98.25 79 TYR A N 1
ATOM 596 C CA . TYR A 1 79 ? 14.899 -7.358 -0.666 1.00 98.25 79 TYR A CA 1
ATOM 597 C C . TYR A 1 79 ? 15.784 -6.127 -0.416 1.00 98.25 79 TYR A C 1
ATOM 599 O O . TYR A 1 79 ? 16.195 -5.470 -1.372 1.00 98.25 79 TYR A O 1
ATOM 607 N N . ASP A 1 80 ? 16.120 -5.839 0.845 1.00 97.69 80 ASP A N 1
ATOM 608 C CA . ASP A 1 80 ? 16.899 -4.661 1.241 1.00 97.69 80 ASP A CA 1
ATOM 609 C C . ASP A 1 80 ? 18.291 -4.671 0.600 1.00 97.69 80 ASP A C 1
ATOM 611 O O . ASP A 1 80 ? 18.771 -3.636 0.140 1.00 97.69 80 ASP A O 1
ATOM 615 N N . ARG A 1 81 ? 18.915 -5.850 0.492 1.00 98.19 81 ARG A N 1
ATOM 616 C CA . ARG A 1 81 ? 20.200 -6.040 -0.196 1.00 98.19 81 ARG A CA 1
ATOM 617 C C . ARG A 1 81 ? 20.123 -5.668 -1.676 1.00 98.19 81 ARG A C 1
ATOM 619 O O . ARG A 1 81 ? 21.026 -5.003 -2.173 1.00 98.19 81 ARG A O 1
ATOM 626 N N . LEU A 1 82 ? 19.067 -6.095 -2.375 1.00 98.31 82 LEU A N 1
ATOM 627 C CA . LEU A 1 82 ? 18.871 -5.743 -3.786 1.00 98.31 82 LEU A CA 1
ATOM 628 C C . LEU A 1 82 ? 18.536 -4.261 -3.949 1.00 98.31 82 LEU A C 1
ATOM 630 O O . LEU A 1 82 ? 19.024 -3.620 -4.873 1.00 98.31 82 LEU A O 1
ATOM 634 N N . PHE A 1 83 ? 17.725 -3.701 -3.050 1.00 98.12 83 PHE A N 1
ATOM 635 C CA . PHE A 1 83 ? 17.384 -2.283 -3.085 1.00 98.12 83 PHE A CA 1
ATOM 636 C C . PHE A 1 83 ? 18.610 -1.392 -2.849 1.00 98.12 83 PHE A C 1
ATOM 638 O O . PHE A 1 83 ? 18.793 -0.403 -3.552 1.00 98.12 83 PHE A O 1
ATOM 645 N N . ALA A 1 84 ? 19.490 -1.781 -1.923 1.00 97.44 84 ALA A N 1
ATOM 646 C CA . ALA A 1 84 ? 20.732 -1.073 -1.621 1.00 97.44 84 ALA A CA 1
ATOM 647 C C . ALA A 1 84 ? 21.765 -1.102 -2.764 1.00 97.44 84 ALA A C 1
ATOM 649 O O . ALA A 1 84 ? 22.740 -0.358 -2.710 1.00 97.44 84 ALA A O 1
ATOM 650 N N . ALA 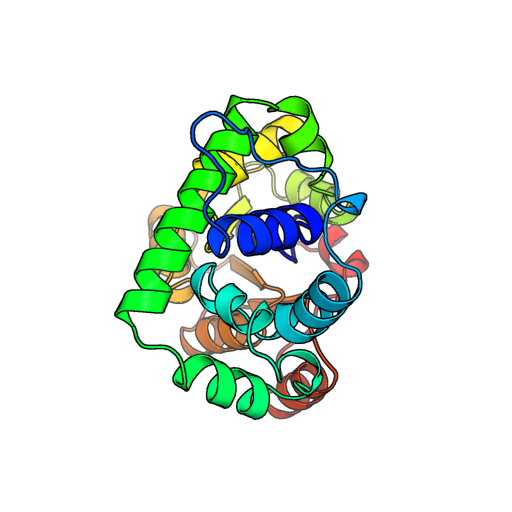A 1 85 ? 21.572 -1.942 -3.788 1.00 96.44 85 ALA A N 1
ATOM 651 C CA . ALA A 1 85 ? 22.426 -1.967 -4.973 1.00 96.44 85 ALA A CA 1
ATOM 652 C C . ALA A 1 85 ? 22.120 -0.831 -5.968 1.00 96.44 85 ALA A C 1
ATOM 654 O O . ALA A 1 85 ? 22.900 -0.613 -6.894 1.00 96.44 85 ALA A O 1
ATOM 655 N N . PHE A 1 86 ? 20.996 -0.125 -5.809 1.00 97.44 86 PHE A N 1
ATOM 656 C CA . PHE A 1 86 ? 20.656 1.029 -6.638 1.00 97.44 86 PHE A CA 1
ATOM 657 C C . PHE A 1 86 ? 21.199 2.320 -6.030 1.00 97.44 86 PHE A C 1
ATOM 659 O O . PHE A 1 86 ? 21.068 2.561 -4.828 1.00 97.44 86 PHE A O 1
ATOM 666 N N . GLU A 1 87 ? 21.733 3.198 -6.876 1.00 97.81 87 GLU A N 1
ATOM 667 C CA . GLU A 1 87 ? 22.115 4.536 -6.443 1.00 97.81 87 GLU A CA 1
ATOM 668 C C . GLU A 1 87 ? 20.865 5.347 -6.054 1.00 97.81 87 GLU A C 1
ATOM 670 O O . GLU A 1 87 ? 19.846 5.291 -6.755 1.00 97.81 87 GLU A O 1
ATOM 675 N N . PRO A 1 88 ? 20.912 6.174 -4.991 1.00 97.38 88 PRO A N 1
ATOM 676 C CA . PRO A 1 88 ? 19.768 6.993 -4.586 1.00 97.38 88 PRO A CA 1
ATOM 677 C C . PRO A 1 88 ? 19.216 7.886 -5.709 1.00 97.38 88 PRO A C 1
ATOM 679 O O . PRO A 1 88 ? 18.011 8.134 -5.776 1.00 97.38 88 PRO A O 1
ATOM 682 N N . ALA A 1 89 ? 20.085 8.347 -6.615 1.00 97.50 89 ALA A N 1
ATOM 683 C CA . ALA A 1 89 ? 19.689 9.129 -7.783 1.00 97.50 89 ALA A CA 1
ATOM 684 C C . ALA A 1 89 ? 18.833 8.317 -8.773 1.00 97.50 89 ALA A C 1
ATOM 686 O O . ALA A 1 89 ? 17.854 8.848 -9.299 1.00 97.50 89 ALA A O 1
ATOM 687 N N . ASP A 1 90 ? 19.150 7.035 -8.978 1.00 96.75 90 ASP A N 1
ATOM 688 C CA . ASP A 1 90 ? 18.388 6.144 -9.858 1.00 96.75 90 ASP A CA 1
ATOM 689 C C . ASP A 1 90 ? 17.012 5.832 -9.270 1.00 96.75 90 ASP A C 1
ATOM 691 O O . ASP A 1 90 ? 16.010 5.843 -9.989 1.00 96.75 90 ASP A O 1
ATOM 695 N N . VAL A 1 91 ? 16.946 5.621 -7.950 1.00 97.12 91 VAL A N 1
ATOM 696 C CA . VAL A 1 91 ? 15.683 5.431 -7.222 1.00 97.12 91 VAL A CA 1
ATOM 697 C C . VAL A 1 91 ? 14.792 6.666 -7.370 1.00 97.12 91 VAL A C 1
ATOM 699 O O . VAL A 1 91 ? 13.625 6.540 -7.747 1.00 97.12 91 VAL A O 1
ATOM 702 N N . ALA A 1 92 ? 15.340 7.862 -7.138 1.00 96.19 92 ALA A N 1
ATOM 703 C CA . ALA A 1 92 ? 14.594 9.115 -7.248 1.00 96.19 92 ALA A CA 1
ATOM 704 C C . ALA A 1 92 ? 14.119 9.395 -8.685 1.00 96.19 92 ALA A C 1
ATOM 706 O O . ALA A 1 92 ? 13.004 9.874 -8.907 1.00 96.19 92 ALA A O 1
ATOM 707 N N . ASP A 1 93 ? 14.948 9.095 -9.686 1.00 96.25 93 ASP A N 1
ATOM 708 C CA . ASP A 1 93 ? 14.596 9.275 -11.092 1.00 96.25 93 ASP A CA 1
ATOM 709 C C . ASP A 1 93 ? 13.539 8.259 -11.556 1.00 96.25 93 ASP A C 1
ATOM 711 O O . ASP A 1 93 ? 12.585 8.625 -12.253 1.00 96.25 93 ASP A O 1
ATOM 715 N N . PHE A 1 94 ? 13.640 7.005 -11.104 1.00 96.81 94 PHE A N 1
ATOM 716 C CA . PHE A 1 94 ? 12.601 5.996 -11.292 1.00 96.81 94 PHE A CA 1
ATOM 717 C C . PHE A 1 94 ? 11.275 6.420 -10.658 1.00 96.81 94 PHE A C 1
ATOM 719 O O . PHE A 1 94 ? 10.249 6.389 -11.335 1.00 96.81 94 PHE A O 1
ATOM 726 N N . GLU A 1 95 ? 11.285 6.871 -9.404 1.00 95.44 95 GLU A N 1
ATOM 727 C CA . GLU A 1 95 ? 10.087 7.335 -8.704 1.00 95.44 95 GLU A CA 1
ATOM 728 C C . GLU A 1 95 ? 9.420 8.503 -9.442 1.00 95.44 95 GLU A C 1
ATOM 730 O O . GLU A 1 95 ? 8.212 8.476 -9.693 1.00 95.44 95 GLU A O 1
ATOM 735 N N . ARG A 1 96 ? 10.207 9.481 -9.908 1.00 95.19 96 ARG A N 1
ATOM 736 C CA . ARG A 1 96 ? 9.711 10.574 -10.760 1.00 95.19 96 ARG A CA 1
ATOM 737 C C . ARG A 1 96 ? 9.030 10.058 -12.028 1.00 95.19 96 ARG A C 1
ATOM 739 O O . ARG A 1 96 ? 7.937 10.518 -12.371 1.00 95.19 96 ARG A O 1
ATOM 746 N N . ARG A 1 97 ? 9.659 9.121 -12.748 1.00 94.88 97 ARG A N 1
ATOM 747 C CA . ARG A 1 97 ? 9.092 8.546 -13.981 1.00 94.88 97 ARG A CA 1
ATOM 748 C C . ARG A 1 97 ? 7.833 7.732 -13.710 1.00 94.88 97 ARG A C 1
ATOM 750 O O . ARG A 1 97 ? 6.849 7.891 -14.429 1.00 94.88 97 ARG A O 1
ATOM 757 N N . ALA A 1 98 ? 7.842 6.903 -12.675 1.00 94.56 98 ALA A N 1
ATOM 758 C CA . ALA A 1 98 ? 6.703 6.103 -12.250 1.00 94.56 98 ALA A CA 1
ATOM 759 C C . ALA A 1 98 ? 5.502 7.002 -11.886 1.00 94.56 98 ALA A C 1
ATOM 761 O O . ALA A 1 98 ? 4.393 6.807 -12.388 1.00 94.56 98 ALA A O 1
ATOM 762 N N . THR A 1 99 ? 5.723 8.075 -11.127 1.00 94.12 99 THR A N 1
ATOM 763 C CA . THR A 1 99 ? 4.688 9.078 -10.821 1.00 94.12 99 THR A CA 1
ATOM 764 C C . THR A 1 99 ? 4.147 9.764 -12.081 1.00 94.12 99 THR A C 1
ATOM 766 O O . THR A 1 99 ? 2.934 9.966 -12.219 1.00 94.12 99 THR A O 1
ATOM 769 N N . ALA A 1 100 ? 5.011 10.073 -13.053 1.00 92.75 100 ALA A N 1
ATOM 770 C CA . ALA A 1 100 ? 4.576 10.618 -14.338 1.00 92.75 100 ALA A CA 1
ATOM 771 C C . ALA A 1 100 ? 3.723 9.617 -15.140 1.00 92.75 100 ALA A C 1
ATOM 773 O O . ALA A 1 100 ? 2.734 10.016 -15.755 1.00 92.75 100 ALA A O 1
ATOM 774 N N . VAL A 1 101 ? 4.058 8.321 -15.114 1.00 92.88 101 VAL A N 1
ATOM 775 C CA . VAL A 1 101 ? 3.243 7.261 -15.730 1.00 92.88 101 VAL A CA 1
ATOM 776 C C . VAL A 1 101 ? 1.868 7.188 -15.076 1.00 92.88 101 VAL A C 1
ATOM 778 O O . VAL A 1 101 ? 0.873 7.240 -15.796 1.00 92.88 101 VAL A O 1
ATOM 781 N N . ARG A 1 102 ? 1.795 7.135 -13.739 1.00 93.44 102 ARG A N 1
ATOM 782 C CA . ARG A 1 102 ? 0.525 7.145 -12.990 1.00 93.44 102 ARG A CA 1
ATOM 783 C C . ARG A 1 102 ? -0.352 8.321 -13.404 1.00 93.44 102 ARG A C 1
ATOM 785 O O . ARG A 1 102 ? -1.511 8.139 -13.763 1.00 93.44 102 ARG A O 1
ATOM 792 N N . THR A 1 103 ? 0.232 9.516 -13.438 1.00 93.19 103 THR A N 1
ATOM 793 C CA . THR A 1 103 ? -0.469 10.739 -13.847 1.00 93.19 103 THR A CA 1
ATOM 794 C C . THR A 1 103 ? -0.991 10.637 -15.279 1.00 93.19 103 THR A C 1
ATOM 796 O O . THR A 1 103 ? -2.143 10.974 -15.545 1.00 93.19 103 THR A O 1
ATOM 799 N N . ARG A 1 104 ? -0.180 10.130 -16.214 1.00 92.12 104 ARG A N 1
ATOM 800 C CA . ARG A 1 104 ? -0.611 9.926 -17.603 1.00 92.12 104 ARG A CA 1
ATOM 801 C C . ARG A 1 104 ? -1.744 8.907 -17.703 1.00 92.12 104 ARG A C 1
ATOM 803 O O . ARG A 1 104 ? -2.698 9.172 -18.427 1.00 92.12 104 ARG A O 1
ATOM 810 N N . LEU A 1 105 ? -1.675 7.782 -16.991 1.00 91.88 105 LEU A N 1
ATOM 811 C CA . LEU A 1 105 ? -2.737 6.766 -16.976 1.00 91.88 105 LEU A CA 1
ATOM 812 C C . LEU A 1 105 ? -4.054 7.339 -16.446 1.00 91.88 105 LEU A C 1
ATOM 814 O O . LEU A 1 105 ? -5.085 7.217 -17.109 1.00 91.88 105 LEU A O 1
ATOM 818 N N . ARG A 1 106 ? -3.988 8.046 -15.314 1.00 92.94 106 ARG A N 1
ATOM 819 C CA . ARG A 1 106 ? -5.123 8.739 -14.694 1.00 92.94 106 ARG A CA 1
ATOM 820 C C . ARG A 1 106 ? -5.785 9.738 -15.647 1.00 92.94 106 ARG A C 1
ATOM 822 O O . ARG A 1 106 ? -7.003 9.766 -15.747 1.00 92.94 106 ARG A O 1
ATOM 829 N N . LEU A 1 107 ? -5.001 10.522 -16.392 1.00 92.00 107 LEU A N 1
ATOM 830 C CA . LEU A 1 107 ?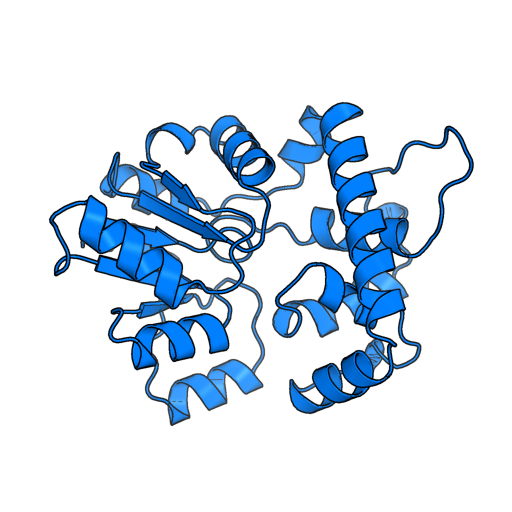 -5.533 11.548 -17.301 1.00 92.00 107 LEU A CA 1
ATOM 831 C C . LEU A 1 107 ? -6.011 11.000 -18.655 1.00 92.00 107 LEU A C 1
ATOM 833 O O . LEU A 1 107 ? -7.014 11.463 -19.189 1.00 92.00 107 LEU A O 1
ATOM 837 N N . SER A 1 108 ? -5.292 10.036 -19.231 1.00 90.62 108 SER A N 1
ATOM 838 C CA . SER A 1 108 ? -5.576 9.511 -20.576 1.00 90.62 108 SER A CA 1
ATOM 839 C C . SER A 1 108 ? -6.623 8.399 -20.595 1.00 90.62 108 SER A C 1
ATOM 841 O O . SER A 1 108 ? -7.285 8.199 -21.610 1.00 90.62 108 SER A O 1
ATOM 843 N N . SER A 1 109 ? -6.767 7.655 -19.497 1.00 89.31 109 SER A N 1
ATOM 844 C CA . SER A 1 109 ? -7.696 6.527 -19.374 1.00 89.31 109 SER A CA 1
ATOM 845 C C . SER A 1 109 ? -8.356 6.483 -17.987 1.00 89.31 109 SER A C 1
ATOM 847 O O . SER A 1 109 ? -8.304 5.443 -17.330 1.00 89.31 109 SER A O 1
ATOM 849 N N . PRO A 1 110 ? -9.014 7.568 -17.531 1.00 93.00 110 PRO A N 1
ATOM 850 C CA . PRO A 1 110 ? -9.456 7.725 -16.142 1.00 93.00 110 PRO A CA 1
ATOM 851 C C . PRO A 1 110 ? -10.338 6.577 -15.652 1.00 93.00 110 PRO A C 1
ATOM 853 O O . PRO A 1 110 ? -10.069 6.010 -14.603 1.00 93.00 110 PRO A O 1
ATOM 856 N N . ARG A 1 111 ? -11.354 6.176 -16.430 1.00 94.06 111 ARG A N 1
ATOM 857 C CA . ARG A 1 111 ? -12.246 5.069 -16.041 1.00 94.06 111 ARG A CA 1
ATOM 858 C C . ARG A 1 111 ? -11.488 3.757 -15.874 1.00 94.06 111 ARG A C 1
ATOM 860 O O . ARG A 1 111 ? -11.555 3.165 -14.813 1.00 94.06 111 ARG A O 1
ATOM 867 N N . ARG A 1 112 ? -10.691 3.364 -16.873 1.00 92.56 112 ARG A N 1
ATOM 868 C CA . ARG A 1 112 ? -9.889 2.134 -16.790 1.00 92.56 112 ARG A CA 1
ATOM 869 C C . ARG A 1 112 ? -8.895 2.177 -15.632 1.00 92.56 112 ARG A C 1
ATOM 871 O O . ARG A 1 112 ? -8.673 1.160 -14.994 1.00 92.56 112 ARG A O 1
ATOM 878 N N . TRP A 1 113 ? -8.289 3.337 -15.376 1.00 95.19 113 TRP A N 1
ATOM 879 C CA . TRP A 1 113 ? -7.372 3.518 -14.253 1.00 95.19 113 TRP A CA 1
ATOM 880 C C . TRP A 1 113 ? -8.081 3.350 -12.910 1.00 95.19 113 TRP A C 1
ATOM 882 O O . TRP A 1 113 ? -7.529 2.730 -12.011 1.00 95.19 113 TRP A O 1
ATOM 892 N N . LEU A 1 114 ? -9.315 3.833 -12.780 1.00 96.06 114 LEU A N 1
ATOM 893 C CA . LEU A 1 114 ? -10.127 3.605 -11.587 1.00 96.06 114 LEU A CA 1
ATOM 894 C C . LEU A 1 114 ? -10.550 2.131 -11.467 1.00 96.06 114 LEU A C 1
ATOM 896 O O . LEU A 1 114 ? -10.392 1.553 -10.401 1.00 96.06 114 LEU A O 1
ATOM 900 N N . ASP A 1 115 ? -10.981 1.499 -12.561 1.00 94.69 115 ASP A N 1
ATOM 901 C CA . ASP A 1 115 ? -11.524 0.131 -12.564 1.00 94.69 115 ASP A CA 1
ATOM 902 C C . ASP A 1 115 ? -10.496 -0.954 -12.165 1.00 94.69 115 ASP A C 1
ATOM 904 O O . ASP A 1 115 ? -10.883 -2.035 -11.721 1.00 94.69 115 ASP A O 1
ATOM 908 N N . VAL A 1 116 ? -9.185 -0.701 -12.314 1.00 94.06 116 VAL A N 1
ATOM 909 C CA . VAL A 1 116 ? -8.136 -1.657 -11.888 1.00 94.06 116 VAL A CA 1
ATOM 910 C C . VAL A 1 116 ? -7.888 -1.667 -10.377 1.00 94.06 116 VAL A C 1
ATOM 912 O O . VAL A 1 116 ? -7.136 -2.512 -9.894 1.00 94.06 116 VAL A O 1
ATOM 915 N N . HIS A 1 117 ? -8.485 -0.733 -9.638 1.00 95.94 117 HIS A N 1
ATOM 916 C CA . HIS A 1 117 ? -8.397 -0.654 -8.187 1.00 95.94 117 HIS A CA 1
ATOM 917 C C . HIS A 1 117 ? -9.570 -1.423 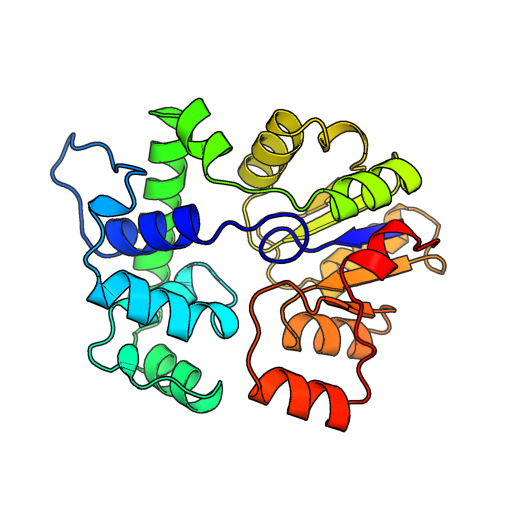-7.574 1.00 95.94 117 HIS A C 1
ATOM 919 O O . HIS A 1 117 ? -10.731 -1.081 -7.781 1.00 95.94 117 HIS A O 1
ATOM 925 N N . GLN A 1 118 ? -9.284 -2.492 -6.831 1.00 94.56 118 GLN A N 1
ATOM 926 C CA . GLN A 1 118 ? -10.327 -3.330 -6.241 1.00 94.56 118 GLN A CA 1
ATOM 927 C C . GLN A 1 118 ? -10.463 -3.041 -4.749 1.00 94.56 118 GLN A C 1
ATOM 929 O O . GLN A 1 118 ? -9.611 -3.409 -3.945 1.00 94.56 118 GLN A O 1
ATOM 934 N N . VAL A 1 119 ? -11.561 -2.396 -4.364 1.00 96.50 119 VAL A N 1
ATOM 935 C CA . VAL A 1 119 ? -11.889 -2.160 -2.954 1.00 96.50 119 VAL A CA 1
ATOM 936 C C . VAL A 1 119 ? -12.451 -3.425 -2.309 1.00 96.50 119 VAL A C 1
ATOM 938 O O . VAL A 1 119 ? -13.362 -4.058 -2.845 1.00 96.50 119 VAL A O 1
ATOM 941 N N . TYR A 1 120 ? -11.970 -3.749 -1.109 1.00 96.31 120 TYR A N 1
ATOM 942 C CA . TYR A 1 120 ? -12.509 -4.858 -0.325 1.00 96.31 120 TYR A CA 1
ATOM 943 C C . TYR A 1 120 ? -13.902 -4.504 0.235 1.00 96.31 120 TYR A C 1
ATOM 945 O O . TYR A 1 120 ? -14.027 -3.529 0.984 1.00 96.31 120 TYR A O 1
ATOM 953 N N . PRO A 1 121 ? -14.966 -5.284 -0.046 1.00 94.94 121 PRO A N 1
ATOM 954 C CA . PRO A 1 121 ? -16.333 -4.933 0.361 1.00 94.94 121 PRO A CA 1
ATOM 955 C C . PRO A 1 121 ? -16.503 -4.669 1.868 1.00 94.94 121 PRO A C 1
ATOM 957 O O . PRO A 1 121 ? -17.206 -3.746 2.278 1.00 94.94 121 PRO A O 1
ATOM 960 N N . GLN A 1 122 ? -15.819 -5.448 2.706 1.00 96.88 122 GLN A N 1
ATOM 961 C CA . GLN A 1 122 ? -15.841 -5.340 4.166 1.00 96.88 122 GLN A CA 1
ATOM 962 C C . GLN A 1 122 ? -15.242 -4.020 4.668 1.00 96.88 122 GLN A C 1
ATOM 964 O O . GLN A 1 122 ? -15.693 -3.492 5.686 1.00 96.88 122 GLN A O 1
ATOM 969 N N . VAL A 1 123 ? -14.271 -3.453 3.943 1.00 96.50 123 VAL A N 1
ATOM 970 C CA . VAL A 1 123 ? -13.734 -2.123 4.252 1.00 96.50 123 VAL A CA 1
ATOM 971 C C . VAL A 1 123 ? -14.816 -1.072 4.051 1.00 96.50 123 VAL A C 1
ATOM 973 O O . VAL A 1 123 ? -14.980 -0.208 4.908 1.00 96.50 123 VAL A O 1
ATOM 976 N N . GLY A 1 124 ? -15.611 -1.175 2.982 1.00 96.31 124 GLY A N 1
ATOM 977 C CA . GLY A 1 124 ? -16.747 -0.279 2.755 1.00 96.31 124 GLY A CA 1
ATOM 978 C C . GLY A 1 124 ? -17.737 -0.284 3.926 1.00 96.31 124 GLY A C 1
ATOM 979 O O . GLY A 1 124 ? -18.156 0.776 4.390 1.00 96.31 124 GLY A O 1
ATOM 980 N N . VAL A 1 125 ? -18.034 -1.466 4.481 1.00 96.88 125 VAL A N 1
ATOM 981 C CA . VAL A 1 125 ? -18.882 -1.613 5.680 1.00 96.88 125 VAL A CA 1
ATOM 982 C C . VAL A 1 125 ? -18.264 -0.918 6.899 1.00 96.88 125 VAL A C 1
ATOM 984 O O . VAL A 1 125 ? -18.951 -0.171 7.602 1.00 96.88 125 VAL A O 1
ATOM 987 N N . ALA A 1 126 ? -16.967 -1.123 7.142 1.00 97.06 126 ALA A N 1
ATOM 988 C CA . ALA A 1 126 ? -16.256 -0.478 8.245 1.00 97.06 126 ALA A CA 1
ATOM 989 C C . ALA A 1 126 ? -16.234 1.054 8.093 1.00 97.06 126 ALA A C 1
ATOM 991 O O . ALA A 1 126 ? -16.516 1.789 9.042 1.00 97.06 126 ALA A O 1
ATOM 992 N N . MET A 1 127 ? -15.968 1.551 6.884 1.00 97.56 127 MET A N 1
ATOM 993 C CA . MET A 1 127 ? -15.961 2.981 6.585 1.00 97.56 127 MET A CA 1
ATOM 994 C C . MET A 1 127 ? -17.342 3.610 6.781 1.00 97.56 127 MET A C 1
ATOM 996 O O . MET A 1 127 ? -17.440 4.674 7.391 1.00 97.56 127 MET A O 1
ATOM 1000 N N . ALA A 1 128 ? -18.414 2.938 6.353 1.00 96.62 128 ALA A N 1
ATOM 1001 C CA . ALA A 1 128 ? -19.783 3.398 6.571 1.00 96.62 128 ALA A CA 1
ATOM 1002 C C . ALA A 1 128 ? -20.123 3.526 8.063 1.00 96.62 128 ALA A C 1
ATOM 1004 O O . ALA A 1 128 ? -20.638 4.556 8.503 1.00 96.62 128 ALA A O 1
ATOM 1005 N N . ARG A 1 129 ? -19.750 2.529 8.874 1.00 96.00 129 ARG A N 1
ATOM 1006 C CA . ARG A 1 129 ? -19.908 2.552 10.340 1.00 96.00 129 ARG A CA 1
ATOM 1007 C C . ARG A 1 129 ? -19.144 3.711 10.997 1.00 96.00 129 ARG A C 1
ATOM 1009 O O . ARG A 1 129 ? -19.574 4.272 12.012 1.00 96.00 129 ARG A O 1
ATOM 1016 N N . HIS A 1 130 ? -18.023 4.102 10.402 1.00 95.44 130 HIS A N 1
ATOM 1017 C CA . HIS A 1 130 ? -17.188 5.216 10.836 1.00 95.44 130 HIS A CA 1
ATOM 1018 C C . HIS A 1 130 ? -17.366 6.484 9.993 1.00 95.44 130 HIS A C 1
ATOM 1020 O O . HIS A 1 130 ? -16.462 7.315 9.980 1.00 95.44 130 HIS A O 1
ATOM 1026 N N . HIS A 1 131 ? -18.521 6.680 9.344 1.00 95.62 131 HIS A N 1
ATOM 1027 C CA . HIS A 1 131 ? -18.785 7.844 8.491 1.00 95.62 131 HIS A CA 1
ATOM 1028 C C . HIS A 1 131 ? -18.367 9.173 9.153 1.00 95.62 131 HIS A C 1
ATOM 1030 O O . HIS A 1 131 ? -18.698 9.439 10.315 1.00 95.62 131 HIS A O 1
ATOM 1036 N N . GLY A 1 132 ? -17.595 9.980 8.416 1.00 91.38 132 GLY A N 1
ATOM 1037 C CA . GLY A 1 132 ? -17.044 11.260 8.874 1.00 91.38 132 GLY A CA 1
ATOM 1038 C C . GLY A 1 132 ? -15.923 11.139 9.913 1.00 91.38 132 GLY A C 1
ATOM 1039 O O . GLY A 1 132 ? -15.521 12.137 10.502 1.00 91.38 132 GLY A O 1
ATOM 1040 N N . ARG A 1 133 ? -15.436 9.923 10.192 1.00 93.12 133 ARG A N 1
ATOM 1041 C CA . ARG A 1 133 ? -14.405 9.622 11.205 1.00 93.12 133 ARG A CA 1
ATOM 1042 C C . ARG A 1 133 ? -13.316 8.678 10.687 1.00 93.12 133 ARG A C 1
ATOM 1044 O O . ARG A 1 133 ? -12.539 8.164 11.499 1.00 93.12 133 ARG A O 1
ATOM 1051 N N . VAL A 1 134 ? -13.281 8.436 9.376 1.00 96.88 134 VAL A N 1
ATOM 1052 C CA . VAL A 1 134 ? -12.208 7.696 8.701 1.00 96.88 134 VAL A CA 1
ATOM 1053 C C . VAL A 1 134 ? -11.139 8.677 8.236 1.00 96.88 134 VAL A C 1
ATOM 1055 O O . VAL A 1 134 ? -11.466 9.687 7.617 1.00 96.88 134 VAL A O 1
ATOM 1058 N N . VAL A 1 135 ? -9.877 8.370 8.508 1.00 97.56 135 VAL A N 1
ATOM 1059 C CA . VAL A 1 135 ? -8.719 9.081 7.959 1.00 97.56 135 VAL A CA 1
ATOM 1060 C C . VAL A 1 135 ? -7.898 8.084 7.159 1.00 97.56 135 VAL A C 1
ATOM 1062 O O . VAL A 1 135 ? -7.607 6.992 7.639 1.00 97.56 135 VAL A O 1
ATOM 1065 N N . VAL A 1 136 ? -7.541 8.441 5.932 1.00 98.44 136 VAL A N 1
ATOM 1066 C CA . VAL A 1 136 ? -6.661 7.614 5.098 1.00 98.44 136 VAL A CA 1
ATOM 1067 C C . VAL A 1 136 ? -5.236 8.129 5.245 1.00 98.44 136 VAL A C 1
ATOM 1069 O O . VAL A 1 136 ? -5.022 9.329 5.097 1.00 98.44 136 VAL A O 1
ATOM 1072 N N . VAL A 1 137 ? -4.276 7.249 5.539 1.00 97.75 137 VAL A N 1
ATOM 1073 C CA . VAL A 1 137 ? -2.854 7.599 5.709 1.00 97.75 137 VAL A CA 1
ATOM 1074 C C . VAL A 1 137 ? -2.007 6.694 4.829 1.00 97.75 137 VAL A C 1
ATOM 1076 O O . VAL A 1 137 ? -1.818 5.519 5.138 1.00 97.75 137 VAL A O 1
ATOM 1079 N N . THR A 1 138 ? -1.505 7.232 3.721 1.00 97.00 138 THR A N 1
ATOM 1080 C CA . THR A 1 138 ? -0.922 6.414 2.656 1.00 97.00 138 THR A CA 1
ATOM 1081 C C . THR A 1 138 ? 0.273 7.078 1.981 1.00 97.00 138 THR A C 1
ATOM 1083 O O . THR A 1 138 ? 0.371 8.302 1.922 1.00 97.00 138 THR A O 1
ATOM 1086 N N . ALA A 1 139 ? 1.175 6.255 1.443 1.00 93.81 139 ALA A N 1
ATOM 1087 C CA . ALA A 1 139 ? 2.259 6.709 0.577 1.00 93.81 139 ALA A CA 1
ATOM 1088 C C . ALA A 1 139 ? 1.764 7.122 -0.824 1.00 93.81 139 ALA A C 1
ATOM 1090 O O . ALA A 1 139 ? 2.490 7.789 -1.554 1.00 93.81 139 ALA A O 1
ATOM 1091 N N . LYS A 1 140 ? 0.539 6.738 -1.217 1.00 93.44 140 LYS A N 1
ATOM 1092 C CA . LYS A 1 140 ? -0.093 7.192 -2.465 1.00 93.44 140 LYS A CA 1
ATOM 1093 C C . LYS A 1 140 ? -0.436 8.684 -2.381 1.00 93.44 140 LYS A C 1
ATOM 1095 O O . LYS A 1 140 ? -0.761 9.191 -1.309 1.00 93.44 140 LYS A O 1
ATOM 1100 N N . ASP A 1 141 ? -0.429 9.383 -3.513 1.00 94.12 141 ASP A N 1
ATOM 1101 C CA . ASP A 1 141 ? -0.852 10.781 -3.548 1.00 94.12 141 ASP A CA 1
ATOM 1102 C C . ASP A 1 141 ? -2.338 10.927 -3.180 1.00 94.12 141 ASP A C 1
ATOM 1104 O O . ASP A 1 141 ? -3.192 10.113 -3.559 1.00 94.12 141 ASP A O 1
ATOM 1108 N N . ALA A 1 142 ? -2.660 11.993 -2.443 1.00 96.62 142 ALA A N 1
ATOM 1109 C CA . ALA A 1 142 ? -4.009 12.209 -1.916 1.00 96.62 142 ALA A CA 1
ATOM 1110 C C . ALA A 1 142 ? -5.066 12.364 -3.024 1.00 96.62 142 ALA A C 1
ATOM 1112 O O . ALA A 1 142 ? -6.226 11.993 -2.825 1.00 96.62 142 ALA A O 1
ATOM 1113 N N . VAL A 1 143 ? -4.667 12.884 -4.193 1.00 96.06 143 VAL A N 1
ATOM 1114 C CA . VAL A 1 143 ? -5.552 13.039 -5.356 1.00 96.06 143 VAL A CA 1
ATOM 1115 C C . VAL A 1 143 ? -5.957 11.667 -5.886 1.00 96.06 143 VAL A C 1
ATOM 1117 O O . VAL A 1 143 ? -7.151 11.391 -5.978 1.00 96.06 143 VAL A O 1
ATOM 1120 N N . SER A 1 144 ? -4.996 10.774 -6.145 1.00 96.06 144 SER A N 1
ATOM 1121 C CA . SER A 1 144 ? -5.283 9.413 -6.609 1.00 96.06 144 SER A CA 1
ATOM 1122 C C . SER A 1 144 ? -6.163 8.648 -5.625 1.00 96.06 144 SER A C 1
ATOM 1124 O O . SER A 1 144 ? -7.187 8.097 -6.024 1.00 96.06 144 SER A O 1
ATOM 1126 N N . ALA A 1 145 ? -5.804 8.640 -4.337 1.00 97.75 145 ALA A N 1
ATOM 1127 C CA . ALA A 1 145 ? -6.607 7.969 -3.316 1.00 97.75 145 ALA A CA 1
ATOM 1128 C C . ALA A 1 145 ? -8.036 8.543 -3.258 1.00 97.75 145 ALA A C 1
ATOM 1130 O O . ALA A 1 145 ? -9.009 7.793 -3.200 1.00 97.75 145 ALA A O 1
ATOM 1131 N N . GLY A 1 146 ? -8.178 9.870 -3.330 1.00 98.19 146 GLY A N 1
ATOM 1132 C CA . GLY A 1 146 ? -9.471 10.549 -3.329 1.00 98.19 146 GLY A CA 1
ATOM 1133 C C . GLY A 1 146 ? -10.353 10.203 -4.529 1.00 98.19 146 GLY A C 1
ATOM 1134 O O . GLY A 1 146 ? -11.542 9.938 -4.343 1.00 98.19 146 GLY A O 1
ATOM 1135 N N . GLU A 1 147 ? -9.786 10.173 -5.736 1.00 98.06 147 GLU A N 1
ATOM 1136 C CA . GLU A 1 147 ? -10.503 9.811 -6.965 1.00 98.06 147 GLU A CA 1
ATOM 1137 C C . GLU A 1 147 ? -10.959 8.346 -6.952 1.00 98.06 147 GLU A C 1
ATOM 1139 O O . GLU A 1 147 ? -12.117 8.069 -7.267 1.00 98.06 147 GLU A O 1
ATOM 1144 N N . ILE A 1 148 ? -10.101 7.420 -6.506 1.00 98.06 148 ILE A N 1
ATOM 1145 C CA . ILE A 1 148 ? -10.453 5.997 -6.373 1.00 98.06 148 ILE A CA 1
ATOM 1146 C C . ILE A 1 148 ? -11.575 5.822 -5.342 1.00 98.06 148 ILE A C 1
ATOM 1148 O O . ILE A 1 148 ? -12.590 5.183 -5.616 1.00 98.06 148 ILE A O 1
ATOM 1152 N N . LEU A 1 149 ? -11.461 6.457 -4.171 1.00 98.44 149 LEU A N 1
ATOM 1153 C CA . LEU A 1 149 ? -12.523 6.427 -3.160 1.00 98.44 149 LEU A CA 1
ATOM 1154 C C . LEU A 1 149 ? -13.841 6.993 -3.688 1.00 98.44 149 LEU A C 1
ATOM 1156 O O . LEU A 1 149 ? -14.903 6.487 -3.332 1.00 98.44 149 LEU A O 1
ATOM 1160 N N . ALA A 1 150 ? -13.799 8.051 -4.498 1.00 98.25 150 ALA A N 1
ATOM 1161 C CA . ALA A 1 150 ? -14.997 8.640 -5.085 1.00 98.25 150 ALA A CA 1
ATOM 1162 C C . ALA A 1 150 ? -15.638 7.694 -6.108 1.00 98.25 150 ALA A C 1
ATOM 1164 O O . ALA A 1 150 ? -16.852 7.502 -6.074 1.00 98.25 150 ALA A O 1
ATOM 1165 N N . HIS A 1 151 ? -14.828 7.055 -6.954 1.00 97.81 151 HIS A N 1
ATOM 1166 C CA . HIS A 1 151 ? -15.286 6.065 -7.926 1.00 97.81 151 HIS A CA 1
ATOM 1167 C C . HIS A 1 151 ? -16.019 4.887 -7.269 1.00 97.81 151 HIS A C 1
ATOM 1169 O O . HIS A 1 151 ? -17.067 4.473 -7.758 1.00 97.81 151 HIS A O 1
ATOM 1175 N N . HIS A 1 152 ? -15.540 4.413 -6.115 1.00 97.38 152 HIS A N 1
ATOM 1176 C CA . HIS A 1 152 ? -16.198 3.347 -5.348 1.00 97.38 152 HIS A CA 1
ATOM 1177 C C . HIS A 1 152 ? -17.263 3.843 -4.353 1.00 97.38 152 HIS A C 1
ATOM 1179 O O . HIS A 1 152 ? -17.745 3.066 -3.532 1.00 97.38 152 HIS A O 1
ATOM 1185 N N . GLY A 1 153 ? -17.634 5.128 -4.383 1.00 97.25 153 GLY A N 1
ATOM 1186 C CA . GLY A 1 153 ? -18.671 5.685 -3.505 1.00 97.25 153 GLY A CA 1
ATOM 1187 C C . GLY A 1 153 ? -18.283 5.790 -2.023 1.00 97.25 153 GLY A C 1
ATOM 1188 O O . GLY A 1 153 ? -19.146 6.006 -1.179 1.00 97.25 153 GLY A O 1
ATOM 1189 N N . LEU A 1 154 ? -16.997 5.672 -1.685 1.00 97.94 154 LEU A N 1
ATOM 1190 C CA . LEU A 1 154 ? -16.499 5.666 -0.306 1.00 97.94 154 LEU A CA 1
ATOM 1191 C C . LEU A 1 154 ? -15.984 7.021 0.186 1.00 97.94 154 LEU A C 1
ATOM 1193 O O . LEU A 1 154 ? -15.809 7.214 1.392 1.00 97.94 154 LEU A O 1
ATOM 1197 N N . ARG A 1 155 ? -15.756 7.984 -0.717 1.00 97.75 155 ARG A N 1
ATOM 1198 C CA . ARG A 1 155 ? -15.157 9.286 -0.368 1.00 97.75 155 ARG A CA 1
ATOM 1199 C C . ARG A 1 155 ? -15.930 10.043 0.715 1.00 97.75 155 ARG A C 1
ATOM 1201 O O . ARG A 1 155 ? -15.293 10.711 1.527 1.00 97.75 155 ARG A O 1
ATOM 1208 N N . GLY A 1 156 ? -17.259 9.919 0.755 1.00 97.00 156 GLY A N 1
ATOM 1209 C CA . GLY A 1 156 ? -18.115 10.580 1.750 1.00 97.00 156 GLY A CA 1
ATOM 1210 C C . GLY A 1 156 ? -17.891 10.103 3.190 1.00 97.00 156 GLY A C 1
ATOM 1211 O O . GLY A 1 156 ? -18.161 10.840 4.132 1.00 97.00 156 GLY A O 1
ATOM 1212 N N . HIS A 1 157 ? -17.334 8.905 3.387 1.00 97.31 157 HIS A N 1
ATOM 1213 C CA . HIS A 1 157 ? -17.026 8.388 4.723 1.00 97.31 157 HIS A CA 1
ATOM 1214 C C . HIS A 1 157 ? -15.713 8.940 5.301 1.00 97.31 157 HIS A C 1
ATOM 1216 O O . HIS A 1 157 ? -15.493 8.842 6.511 1.00 97.31 157 HIS A O 1
ATOM 1222 N N . VAL A 1 158 ? -14.859 9.526 4.455 1.00 97.50 158 VAL A N 1
ATOM 1223 C CA . VAL A 1 158 ? -13.497 9.950 4.797 1.00 97.50 158 VAL A CA 1
ATOM 1224 C C . VAL A 1 158 ? -13.458 11.419 5.206 1.00 97.50 158 VAL A C 1
ATOM 1226 O O . VAL A 1 158 ? -13.781 12.307 4.415 1.00 97.50 158 VAL A O 1
ATOM 1229 N N . ALA A 1 159 ? -13.011 11.672 6.434 1.00 95.62 159 ALA A N 1
ATOM 1230 C CA . ALA A 1 159 ? -12.793 13.009 6.970 1.00 95.62 159 ALA A CA 1
ATOM 1231 C C . ALA A 1 159 ? -11.553 13.676 6.353 1.00 95.62 159 ALA A C 1
ATOM 1233 O O . ALA A 1 159 ? -11.604 14.843 5.979 1.00 95.62 159 ALA A O 1
ATOM 1234 N N . GLU A 1 160 ? -10.458 12.928 6.208 1.00 96.31 160 GLU A N 1
ATOM 1235 C CA . GLU A 1 160 ? -9.167 13.440 5.740 1.00 96.31 160 GLU A CA 1
ATOM 1236 C C . GLU A 1 160 ? -8.400 12.351 4.974 1.00 96.31 160 GLU A C 1
ATOM 1238 O O . GLU A 1 160 ? -8.487 11.167 5.307 1.00 96.31 160 GLU A O 1
ATOM 1243 N N . ILE A 1 161 ? -7.658 12.753 3.940 1.00 98.06 161 ILE A N 1
ATOM 1244 C CA . ILE A 1 161 ? -6.708 11.897 3.223 1.00 98.06 161 ILE A CA 1
ATOM 1245 C C . ILE A 1 161 ? -5.332 12.538 3.374 1.00 98.06 161 ILE A C 1
ATOM 1247 O O . ILE A 1 161 ? -5.097 13.623 2.847 1.00 98.06 161 ILE A O 1
ATOM 1251 N N . ILE A 1 162 ? -4.441 11.857 4.084 1.00 97.62 162 ILE A N 1
ATOM 1252 C CA . ILE A 1 162 ? -3.033 12.213 4.228 1.00 97.62 162 ILE A CA 1
ATOM 1253 C C . ILE A 1 162 ? -2.254 11.355 3.228 1.00 97.62 162 ILE A C 1
ATOM 1255 O O . ILE A 1 162 ? -1.927 10.199 3.508 1.00 97.62 162 ILE A O 1
ATOM 1259 N N . GLY A 1 163 ? -2.052 11.905 2.031 1.00 96.38 163 GLY A N 1
ATOM 1260 C CA . GLY A 1 163 ? -1.269 11.277 0.964 1.00 96.38 163 GLY A CA 1
ATOM 1261 C C . GLY A 1 163 ? 0.213 11.631 1.036 1.00 96.38 163 GLY A C 1
ATOM 1262 O O . GLY A 1 163 ? 0.611 12.464 1.852 1.00 96.38 163 GLY A O 1
ATOM 1263 N N . ASP A 1 164 ? 1.011 10.985 0.184 1.00 92.88 164 ASP A N 1
ATOM 1264 C CA . ASP A 1 164 ? 2.470 11.162 0.095 1.00 92.88 164 ASP A CA 1
ATOM 1265 C C . ASP A 1 164 ? 3.162 11.022 1.470 1.00 92.88 164 ASP A C 1
ATOM 1267 O O . ASP A 1 164 ? 4.165 11.668 1.783 1.00 92.88 164 ASP A O 1
ATOM 1271 N N . CYS A 1 165 ? 2.580 10.194 2.343 1.00 93.38 165 CYS A N 1
ATOM 1272 C CA . CYS A 1 165 ? 2.947 10.116 3.746 1.00 93.38 165 CYS A CA 1
ATOM 1273 C C . CYS A 1 165 ? 4.130 9.164 3.953 1.00 93.38 165 CYS A C 1
ATOM 1275 O O . CYS A 1 165 ? 3.979 7.943 3.879 1.00 93.38 165 CYS A O 1
ATOM 1277 N N . ALA A 1 166 ? 5.299 9.731 4.257 1.00 87.12 166 ALA A N 1
ATOM 1278 C CA . ALA A 1 166 ? 6.491 8.965 4.623 1.00 87.12 166 ALA A CA 1
ATOM 1279 C C . ALA A 1 166 ? 6.491 8.529 6.102 1.00 87.12 166 ALA A C 1
ATOM 1281 O O . ALA A 1 166 ? 6.885 7.408 6.415 1.00 87.12 166 ALA A O 1
ATOM 1282 N N . ASP A 1 167 ? 6.031 9.399 7.009 1.00 92.88 167 ASP A N 1
ATOM 1283 C CA . ASP A 1 167 ? 5.968 9.147 8.456 1.00 92.88 167 ASP A CA 1
ATOM 1284 C C . ASP A 1 167 ? 4.506 9.041 8.912 1.00 92.88 167 ASP A C 1
ATOM 1286 O O . ASP A 1 167 ? 3.861 10.026 9.293 1.00 92.88 167 ASP A O 1
ATOM 1290 N N . LYS A 1 168 ? 3.966 7.817 8.838 1.00 94.19 168 LYS A N 1
ATOM 1291 C CA . LYS A 1 168 ? 2.586 7.536 9.250 1.00 94.19 168 LYS A CA 1
ATOM 1292 C C . LYS A 1 168 ? 2.348 7.819 10.738 1.00 94.19 168 LYS A C 1
ATOM 1294 O O . LYS A 1 168 ? 1.338 8.459 11.036 1.00 94.19 168 LYS A O 1
ATOM 1299 N N . PRO A 1 169 ? 3.223 7.410 11.680 1.00 94.25 169 PRO A N 1
ATOM 1300 C CA . PRO A 1 169 ? 3.047 7.743 13.093 1.00 94.25 169 PRO A CA 1
ATOM 1301 C C . PRO A 1 169 ? 2.887 9.245 13.366 1.00 94.25 169 PRO A C 1
ATOM 1303 O O . PRO A 1 169 ? 1.942 9.642 14.054 1.00 94.25 169 PRO A O 1
ATOM 1306 N N . ALA A 1 170 ? 3.756 10.087 12.797 1.00 94.25 170 ALA A N 1
ATOM 1307 C CA . ALA A 1 170 ? 3.676 11.536 12.971 1.00 94.25 170 ALA A CA 1
ATOM 1308 C C . ALA A 1 170 ? 2.384 12.112 12.370 1.00 94.25 170 ALA A C 1
ATOM 1310 O O . ALA A 1 170 ? 1.689 12.897 13.020 1.00 94.25 170 ALA A O 1
ATOM 1311 N N . ALA A 1 171 ? 2.019 11.677 11.160 1.00 95.00 171 ALA A N 1
ATOM 1312 C CA . ALA A 1 171 ? 0.787 12.095 10.497 1.00 95.00 171 ALA A CA 1
ATOM 1313 C C . ALA A 1 171 ? -0.471 11.730 11.300 1.00 95.00 171 ALA A C 1
ATOM 1315 O O . ALA A 1 171 ? -1.371 12.561 11.461 1.00 95.00 171 ALA A O 1
ATOM 1316 N N . ILE A 1 172 ? -0.520 10.507 11.838 1.00 94.56 172 ILE A N 1
ATOM 1317 C CA . ILE A 1 172 ? -1.624 10.039 12.676 1.00 94.56 172 ILE A CA 1
ATOM 1318 C C . ILE A 1 172 ? -1.718 10.906 13.930 1.00 94.56 172 ILE A C 1
ATOM 1320 O O . ILE A 1 172 ? -2.790 11.435 14.210 1.00 94.56 172 ILE A O 1
ATOM 1324 N N . ASN A 1 173 ? -0.621 11.110 14.662 1.00 92.31 173 ASN A N 1
ATOM 1325 C CA . ASN A 1 173 ? -0.641 11.918 15.883 1.00 92.31 173 ASN A CA 1
ATOM 1326 C C . ASN A 1 173 ? -1.089 13.364 15.619 1.00 92.31 173 ASN A C 1
ATOM 1328 O O . ASN A 1 173 ? -1.998 13.846 16.296 1.00 92.31 173 ASN A O 1
ATOM 1332 N N . ALA A 1 174 ? -0.586 14.002 14.560 1.00 92.44 174 ALA A N 1
ATOM 1333 C CA . ALA A 1 174 ? -1.017 15.346 14.183 1.00 92.44 174 ALA A CA 1
ATOM 1334 C C . ALA A 1 174 ? -2.522 15.412 13.842 1.00 92.44 174 ALA A C 1
ATOM 1336 O O . ALA A 1 174 ? -3.214 16.359 14.220 1.00 92.44 174 ALA A O 1
ATOM 1337 N N . ALA A 1 175 ? -3.062 14.413 13.138 1.00 92.12 175 ALA A N 1
ATOM 1338 C CA . ALA A 1 175 ? -4.491 14.348 12.820 1.00 92.12 175 ALA A CA 1
ATOM 1339 C C . ALA A 1 175 ? -5.361 14.077 14.059 1.00 92.12 175 ALA A C 1
ATOM 1341 O O . ALA A 1 175 ? -6.437 14.664 14.213 1.00 92.12 175 ALA A O 1
ATOM 1342 N N . ARG A 1 176 ? -4.888 13.228 14.982 1.00 88.75 176 ARG A N 1
ATOM 1343 C CA . ARG A 1 176 ? -5.552 12.961 16.268 1.00 88.75 176 ARG A CA 1
ATOM 1344 C C . ARG A 1 176 ? -5.669 14.230 17.103 1.00 88.75 176 ARG A C 1
ATOM 1346 O O . ARG A 1 176 ? -6.755 14.503 17.614 1.00 88.75 176 ARG A O 1
ATOM 1353 N N . GLU A 1 177 ? -4.601 15.016 17.193 1.00 88.00 177 GLU A N 1
ATOM 1354 C CA . GLU A 1 177 ? -4.587 16.297 17.909 1.00 88.00 177 GLU A CA 1
ATOM 1355 C C . GLU A 1 177 ? -5.603 17.283 17.323 1.00 88.00 177 GLU A C 1
ATOM 1357 O O . GLU A 1 177 ? -6.446 17.803 18.055 1.00 88.00 177 GLU A O 1
ATOM 1362 N N . ARG A 1 178 ? -5.616 17.459 15.992 1.00 88.38 178 ARG A N 1
ATOM 1363 C CA . ARG A 1 178 ? -6.592 18.329 15.304 1.00 88.38 178 ARG A CA 1
ATOM 1364 C C . ARG A 1 178 ? -8.046 17.913 15.538 1.00 88.38 178 ARG A C 1
ATOM 1366 O O . ARG A 1 178 ? -8.932 18.762 15.547 1.00 88.38 178 ARG A O 1
ATOM 1373 N N . SER A 1 179 ? -8.305 16.619 15.724 1.00 83.12 179 SER A N 1
ATOM 1374 C CA . SER A 1 179 ? -9.662 16.094 15.924 1.00 83.12 179 SER A CA 1
ATOM 1375 C C . SER A 1 179 ? -10.253 16.362 17.315 1.00 83.12 179 SER A C 1
ATOM 1377 O O . SER A 1 179 ? -11.454 16.161 17.515 1.00 83.12 179 SER A O 1
ATOM 1379 N N . GLY A 1 180 ? -9.422 16.734 18.298 1.00 79.31 180 GLY A N 1
ATOM 1380 C CA . GLY A 1 180 ? -9.831 16.867 19.701 1.00 79.31 180 GLY A CA 1
ATOM 1381 C C . GLY A 1 180 ? -10.278 15.552 20.362 1.00 79.31 180 GLY A C 1
ATOM 1382 O O . GLY A 1 180 ? -10.929 15.586 21.405 1.00 79.31 180 GLY A O 1
ATOM 1383 N N . ARG A 1 181 ? -9.987 14.387 19.758 1.00 74.38 181 ARG A N 1
ATOM 1384 C CA . ARG A 1 181 ? -10.374 13.050 20.257 1.00 74.38 181 ARG A CA 1
ATOM 1385 C C . ARG A 1 181 ? -9.198 12.060 20.242 1.00 74.38 181 ARG A C 1
ATOM 1387 O O . ARG A 1 181 ? -9.287 11.025 19.573 1.00 74.38 181 ARG A O 1
ATOM 1394 N N . PRO A 1 182 ? -8.107 12.337 20.977 1.00 72.12 182 PRO A N 1
ATOM 1395 C CA . PRO A 1 182 ? -6.885 11.541 20.897 1.00 72.12 182 PRO A CA 1
ATOM 1396 C C . PRO A 1 182 ? -7.082 10.075 21.311 1.00 72.12 182 PRO A C 1
ATOM 1398 O O . PRO A 1 182 ? -6.466 9.203 20.704 1.00 72.12 182 PRO A O 1
ATOM 1401 N N . ASP A 1 183 ? -7.974 9.771 22.257 1.00 72.31 183 ASP A N 1
ATOM 1402 C CA . ASP A 1 183 ? -8.041 8.439 22.890 1.00 72.31 183 ASP A CA 1
ATOM 1403 C C . ASP A 1 183 ? -8.867 7.393 22.130 1.00 72.31 183 ASP A C 1
ATOM 1405 O O . ASP A 1 183 ? -8.841 6.210 22.459 1.00 72.31 183 ASP A O 1
ATOM 1409 N N . ARG A 1 184 ? -9.625 7.798 21.105 1.00 84.12 184 ARG A N 1
ATOM 1410 C CA . ARG A 1 184 ? -10.496 6.891 20.339 1.00 84.12 184 ARG A CA 1
ATOM 1411 C C . ARG A 1 184 ? -9.952 6.686 18.948 1.00 84.12 184 ARG A C 1
ATOM 1413 O O . ARG A 1 184 ? -10.511 7.212 17.985 1.00 84.12 184 ARG A O 1
ATOM 1420 N N . VAL A 1 185 ? -8.832 5.988 18.839 1.00 91.06 185 VAL A N 1
ATOM 1421 C CA . VAL A 1 185 ? -8.092 5.858 17.584 1.00 91.06 185 VAL A CA 1
ATOM 1422 C C . VAL A 1 185 ? -7.641 4.425 17.395 1.00 91.06 185 VAL A C 1
ATOM 1424 O O . VAL A 1 185 ? -7.143 3.808 18.329 1.00 91.06 185 VAL A O 1
ATOM 1427 N N . LEU A 1 186 ? -7.811 3.919 16.177 1.00 95.75 186 LEU A N 1
ATOM 1428 C CA . LEU A 1 186 ? -7.171 2.695 15.733 1.00 95.75 186 LEU A CA 1
ATOM 1429 C C . LEU A 1 186 ? -6.569 2.924 14.355 1.00 95.75 186 LEU A C 1
ATOM 1431 O O . LEU A 1 186 ? -7.255 3.439 13.471 1.00 95.75 186 LEU A O 1
ATOM 1435 N N . PHE A 1 187 ? -5.322 2.506 14.188 1.00 97.62 187 PHE A N 1
ATOM 1436 C CA . PHE A 1 187 ? -4.649 2.433 12.904 1.00 97.62 187 PHE A CA 1
ATOM 1437 C C . PHE A 1 187 ? -4.625 0.999 12.363 1.00 97.62 187 PHE A C 1
ATOM 1439 O O . PHE A 1 187 ? -4.392 0.051 13.113 1.00 97.62 187 PHE A O 1
ATOM 1446 N N . VAL A 1 188 ? -4.884 0.841 11.067 1.00 98.31 188 VAL A N 1
ATOM 1447 C CA . VAL A 1 188 ? -4.823 -0.439 10.358 1.00 98.31 188 VAL A CA 1
ATOM 1448 C C . VAL A 1 188 ? -3.979 -0.278 9.099 1.00 98.31 188 VAL A C 1
ATOM 1450 O O . VAL A 1 188 ? -4.269 0.574 8.260 1.00 98.31 188 VAL A O 1
ATOM 1453 N N . ASP A 1 189 ? -2.954 -1.115 8.980 1.00 98.06 189 ASP A N 1
ATOM 1454 C CA . ASP A 1 189 ? -1.975 -1.137 7.888 1.00 98.06 189 ASP A CA 1
ATOM 1455 C C . ASP A 1 189 ? -1.603 -2.599 7.594 1.00 98.06 189 ASP A C 1
ATOM 1457 O O . ASP A 1 189 ? -1.600 -3.429 8.512 1.00 98.06 189 ASP A O 1
ATOM 1461 N N . ASP A 1 190 ? -1.337 -2.940 6.336 1.00 97.06 190 ASP A N 1
ATOM 1462 C CA . ASP A 1 190 ? -0.890 -4.279 5.935 1.00 97.06 190 ASP A CA 1
ATOM 1463 C C . ASP A 1 190 ? 0.639 -4.418 5.971 1.00 97.06 190 ASP A C 1
ATOM 1465 O O . ASP A 1 190 ? 1.168 -5.530 6.053 1.00 97.06 190 ASP A O 1
ATOM 1469 N N . ASN A 1 191 ? 1.368 -3.305 6.005 1.00 95.38 191 ASN A N 1
ATOM 1470 C CA . ASN A 1 191 ? 2.799 -3.287 6.227 1.00 95.38 191 ASN A CA 1
ATOM 1471 C C . ASN A 1 191 ? 3.120 -3.374 7.728 1.00 95.38 191 ASN A C 1
ATOM 1473 O O . ASN A 1 191 ? 2.865 -2.455 8.511 1.00 95.38 191 ASN A O 1
ATOM 1477 N N . LEU A 1 192 ? 3.748 -4.480 8.135 1.00 95.88 192 LEU A N 1
ATOM 1478 C CA . LEU A 1 192 ? 4.067 -4.738 9.540 1.00 95.88 192 LEU A CA 1
ATOM 1479 C C . LEU A 1 192 ? 4.976 -3.662 10.159 1.00 95.88 192 LEU A C 1
ATOM 1481 O O . LEU A 1 192 ? 4.804 -3.322 11.328 1.00 95.88 192 LEU A O 1
ATOM 1485 N N . ASP A 1 193 ? 5.919 -3.098 9.403 1.00 94.25 193 ASP A N 1
ATOM 1486 C CA . ASP A 1 193 ? 6.838 -2.091 9.940 1.00 94.25 193 ASP A CA 1
ATOM 1487 C C . ASP A 1 193 ? 6.138 -0.748 10.197 1.00 94.25 193 ASP A C 1
ATOM 1489 O O . ASP A 1 193 ? 6.457 -0.085 11.188 1.00 94.25 193 ASP A O 1
ATOM 1493 N N . ASN A 1 194 ? 5.133 -0.385 9.387 1.00 95.44 194 ASN A N 1
ATOM 1494 C CA . ASN A 1 194 ? 4.258 0.758 9.670 1.00 95.44 194 ASN A CA 1
ATOM 1495 C C . ASN A 1 194 ? 3.475 0.541 10.972 1.00 95.44 194 ASN A C 1
ATOM 1497 O O . ASN A 1 194 ? 3.422 1.440 11.815 1.00 95.44 194 ASN A O 1
ATOM 1501 N N . VAL A 1 195 ? 2.911 -0.658 11.171 1.00 97.12 195 VAL A N 1
ATOM 1502 C CA . VAL A 1 195 ? 2.182 -1.015 12.401 1.00 97.12 195 VAL A CA 1
ATOM 1503 C C . VAL A 1 195 ? 3.102 -0.952 13.619 1.00 97.12 195 VAL A C 1
ATOM 1505 O O . VAL A 1 195 ? 2.764 -0.310 14.611 1.00 97.12 195 VAL A O 1
ATOM 1508 N N . LEU A 1 196 ? 4.286 -1.564 13.547 1.00 96.00 196 LEU A N 1
ATOM 1509 C CA . LEU A 1 196 ? 5.278 -1.535 14.627 1.00 96.00 196 LEU A CA 1
ATOM 1510 C C . LEU A 1 196 ? 5.748 -0.109 14.932 1.00 96.00 196 LEU A C 1
ATOM 1512 O O . LEU A 1 196 ? 5.874 0.268 16.097 1.00 96.00 196 LEU A O 1
ATOM 1516 N N . GLY A 1 197 ? 5.993 0.700 13.897 1.00 95.19 197 GLY A N 1
ATOM 1517 C CA . GLY A 1 197 ? 6.331 2.115 14.039 1.00 95.19 197 GLY A CA 1
ATOM 1518 C C . GLY A 1 197 ? 5.246 2.894 14.781 1.00 95.19 197 GLY A C 1
ATOM 1519 O O . GLY A 1 197 ? 5.548 3.623 15.724 1.00 95.19 197 GLY A O 1
ATOM 1520 N N . ALA A 1 198 ? 3.984 2.678 14.414 1.00 95.50 198 ALA A N 1
ATOM 1521 C CA . ALA A 1 198 ? 2.838 3.310 15.053 1.00 95.50 198 ALA A CA 1
ATOM 1522 C C . ALA A 1 198 ? 2.671 2.865 16.518 1.00 95.50 198 ALA A C 1
ATOM 1524 O O . ALA A 1 198 ? 2.512 3.713 17.396 1.00 95.50 198 ALA A O 1
ATOM 1525 N N . VAL A 1 199 ? 2.803 1.566 16.814 1.00 95.44 199 VAL A N 1
ATOM 1526 C CA . VAL A 1 199 ? 2.764 1.041 18.193 1.00 95.44 199 VAL A CA 1
ATOM 1527 C C . VAL A 1 199 ? 3.862 1.665 19.056 1.00 95.44 199 VAL A C 1
ATOM 1529 O O . VAL A 1 199 ? 3.573 2.146 20.152 1.00 95.44 199 VAL A O 1
ATOM 1532 N N . ARG A 1 200 ? 5.106 1.732 18.559 1.00 95.19 200 ARG A N 1
ATOM 1533 C CA . ARG A 1 200 ? 6.225 2.380 19.274 1.00 95.19 200 ARG A CA 1
ATOM 1534 C C . ARG A 1 200 ? 5.980 3.866 19.535 1.00 95.19 200 ARG A C 1
ATOM 1536 O O . ARG A 1 200 ? 6.429 4.384 20.551 1.00 95.19 200 ARG A O 1
ATOM 1543 N N . ALA A 1 201 ? 5.244 4.533 18.652 1.00 93.38 201 ALA A N 1
ATOM 1544 C CA . ALA A 1 201 ? 4.827 5.924 18.805 1.00 93.38 201 ALA A CA 1
ATOM 1545 C C . ALA A 1 201 ? 3.552 6.106 19.659 1.00 93.38 201 ALA A C 1
ATOM 1547 O O . ALA A 1 201 ? 2.996 7.205 19.700 1.00 93.38 201 ALA A O 1
ATOM 1548 N N . GLY A 1 202 ? 3.057 5.051 20.319 1.00 92.19 202 GLY A N 1
ATOM 1549 C CA . GLY A 1 202 ? 1.877 5.113 21.186 1.00 92.19 202 GLY A CA 1
ATOM 1550 C C . GLY A 1 202 ? 0.540 5.189 20.439 1.00 92.19 202 GLY A C 1
ATOM 1551 O O . GLY A 1 202 ? -0.464 5.631 21.004 1.00 92.19 202 GLY A O 1
ATOM 1552 N N . VAL A 1 203 ? 0.500 4.786 19.168 1.00 92.88 203 VAL A N 1
ATOM 1553 C CA . VAL A 1 203 ? -0.730 4.699 18.372 1.00 92.88 203 VAL A CA 1
ATOM 1554 C C . VAL A 1 203 ? -1.289 3.273 18.463 1.00 92.88 203 VAL A C 1
ATOM 1556 O O . VAL A 1 203 ? -0.631 2.334 18.001 1.00 92.88 203 VAL A O 1
ATOM 1559 N N . PRO A 1 204 ? -2.512 3.073 18.998 1.00 93.88 204 PRO A N 1
ATOM 1560 C CA . PRO A 1 204 ? -3.167 1.770 18.949 1.00 93.88 204 PRO A CA 1
ATOM 1561 C C . PRO A 1 204 ? -3.315 1.315 17.497 1.00 93.88 204 PRO A C 1
ATOM 1563 O O . PRO A 1 204 ? -3.918 2.016 16.681 1.00 93.88 204 PRO A O 1
ATOM 1566 N N . SER A 1 205 ? -2.754 0.151 17.174 1.00 96.50 205 SER A N 1
ATOM 1567 C CA . SER A 1 205 ? -2.650 -0.317 15.793 1.00 96.50 205 SER A CA 1
ATOM 1568 C C . SER A 1 205 ? -2.937 -1.811 15.680 1.00 96.50 205 SER A C 1
ATOM 1570 O O . SER A 1 205 ? -2.655 -2.573 16.606 1.00 96.50 205 SER A O 1
ATOM 1572 N N . ARG A 1 206 ? -3.493 -2.232 14.543 1.00 97.75 206 ARG A N 1
ATOM 1573 C CA . ARG A 1 206 ? -3.672 -3.640 14.174 1.00 97.75 206 ARG A CA 1
ATOM 1574 C C . ARG A 1 206 ? -3.128 -3.905 12.781 1.00 97.75 206 ARG A C 1
ATOM 1576 O O . ARG A 1 206 ? -3.213 -3.054 11.903 1.00 97.75 206 ARG A O 1
ATOM 1583 N N . TRP A 1 207 ? -2.597 -5.105 12.592 1.00 98.31 207 TRP A N 1
ATOM 1584 C CA . TRP A 1 207 ? -1.993 -5.517 11.332 1.00 98.31 207 TRP A CA 1
ATOM 1585 C C . TRP A 1 207 ? -2.995 -6.240 10.431 1.00 98.31 207 TRP A C 1
ATOM 1587 O O . TRP A 1 207 ? -3.526 -7.286 10.809 1.00 98.31 207 TRP A O 1
ATOM 1597 N N . ALA A 1 208 ? -3.270 -5.677 9.254 1.00 98.06 208 ALA A N 1
ATOM 1598 C CA . ALA A 1 208 ? -4.206 -6.241 8.290 1.00 98.06 208 ALA A CA 1
ATOM 1599 C C . ALA A 1 208 ? -3.623 -7.487 7.616 1.00 98.06 208 ALA A C 1
ATOM 1601 O O . ALA A 1 208 ? -2.624 -7.419 6.903 1.00 98.06 208 ALA A O 1
ATOM 1602 N N . ARG A 1 209 ? -4.285 -8.633 7.795 1.00 96.31 209 ARG A N 1
ATOM 1603 C CA . ARG A 1 209 ? -3.816 -9.925 7.267 1.00 96.31 209 ARG A CA 1
ATOM 1604 C C . ARG A 1 209 ? -4.298 -10.271 5.861 1.00 96.31 209 ARG A C 1
ATOM 1606 O O . ARG A 1 209 ? -3.984 -11.344 5.358 1.00 96.31 209 ARG A O 1
ATOM 1613 N N . TRP A 1 210 ? -5.038 -9.379 5.212 1.00 96.38 210 TRP A N 1
ATOM 1614 C CA . TRP A 1 210 ? -5.500 -9.570 3.832 1.00 96.38 210 TRP A CA 1
ATOM 1615 C C . TRP A 1 210 ? -4.647 -8.837 2.789 1.00 96.38 210 TRP A C 1
ATOM 1617 O O . TRP A 1 210 ? -4.776 -9.135 1.606 1.00 96.38 210 TRP A O 1
ATOM 1627 N N . GLY A 1 211 ? -3.791 -7.898 3.208 1.00 95.25 211 GLY A N 1
ATOM 1628 C CA . GLY A 1 211 ? -2.900 -7.160 2.313 1.00 95.25 211 GLY A CA 1
ATOM 1629 C C . GLY A 1 211 ? -1.594 -7.895 2.001 1.00 95.25 211 GLY A C 1
ATOM 1630 O O . GLY A 1 211 ? -1.476 -9.116 2.167 1.00 95.25 211 GLY A O 1
ATOM 1631 N N . TYR A 1 212 ? -0.586 -7.154 1.546 1.00 95.25 212 TYR A N 1
ATOM 1632 C CA . TYR A 1 212 ? 0.664 -7.715 1.041 1.00 95.25 212 TYR A CA 1
ATOM 1633 C C . TYR A 1 212 ? 1.598 -8.111 2.187 1.00 95.25 212 TYR A C 1
ATOM 1635 O O . TYR A 1 212 ? 2.302 -7.288 2.768 1.00 95.25 212 TYR A O 1
ATOM 1643 N N . HIS A 1 213 ? 1.662 -9.405 2.492 1.00 95.44 213 HIS A N 1
ATOM 1644 C CA . HIS A 1 213 ? 2.552 -9.918 3.526 1.00 95.44 213 HIS A CA 1
ATOM 1645 C C . HIS A 1 213 ? 3.129 -11.295 3.201 1.00 95.44 213 HIS A C 1
ATOM 1647 O O . HIS A 1 213 ? 2.722 -11.962 2.252 1.00 95.44 213 HIS A O 1
ATOM 1653 N N . THR A 1 214 ? 4.099 -11.721 4.010 1.00 96.06 214 THR A N 1
ATOM 1654 C CA . THR A 1 214 ? 4.805 -12.995 3.855 1.00 96.06 214 THR A CA 1
ATOM 1655 C C . THR A 1 214 ? 4.772 -13.803 5.150 1.00 96.06 214 THR A C 1
ATOM 1657 O O . THR A 1 214 ? 4.420 -13.300 6.220 1.00 96.06 214 THR A O 1
ATOM 1660 N N . ALA A 1 215 ? 5.183 -15.072 5.078 1.00 95.88 215 ALA A N 1
ATOM 1661 C CA . ALA A 1 215 ? 5.332 -15.916 6.264 1.00 95.88 215 ALA A CA 1
ATOM 1662 C C . ALA A 1 215 ? 6.370 -15.360 7.258 1.00 95.88 215 ALA A C 1
ATOM 1664 O O . ALA A 1 215 ? 6.258 -15.594 8.461 1.00 95.88 215 ALA A O 1
ATOM 1665 N N . GLU A 1 216 ? 7.368 -14.614 6.774 1.00 96.12 216 GLU A N 1
ATOM 1666 C CA . GLU A 1 216 ? 8.308 -13.890 7.630 1.00 96.12 216 GLU A CA 1
ATOM 1667 C C . GLU A 1 216 ? 7.587 -12.830 8.468 1.00 96.12 216 GLU A C 1
ATOM 1669 O O . GLU A 1 216 ? 7.761 -12.807 9.686 1.00 96.12 216 GLU A O 1
ATOM 1674 N N . HIS A 1 217 ? 6.720 -12.018 7.850 1.00 96.31 217 HIS A N 1
ATOM 1675 C CA . HIS A 1 217 ? 5.930 -11.015 8.569 1.00 96.31 217 HIS A CA 1
ATOM 1676 C C . HIS A 1 217 ? 5.034 -11.653 9.632 1.00 96.31 217 HIS A C 1
ATOM 1678 O O . HIS A 1 217 ? 4.976 -11.153 10.749 1.00 96.31 217 HIS A O 1
ATOM 1684 N N . VAL A 1 218 ? 4.412 -12.802 9.348 1.00 96.31 218 VAL A N 1
ATOM 1685 C CA . VAL A 1 218 ? 3.609 -13.529 10.349 1.00 96.31 218 VAL A CA 1
ATOM 1686 C C . VAL A 1 218 ? 4.455 -13.937 11.561 1.00 96.31 218 VAL A C 1
ATOM 1688 O O . VAL A 1 218 ? 4.041 -13.719 12.700 1.00 96.31 218 VAL A O 1
ATOM 1691 N N . ARG A 1 219 ? 5.656 -14.494 11.339 1.00 96.19 219 ARG A N 1
ATOM 1692 C CA . ARG A 1 219 ? 6.569 -14.863 12.437 1.00 96.19 219 ARG A CA 1
ATOM 1693 C C . ARG A 1 219 ? 7.004 -13.639 13.244 1.00 96.19 219 ARG A C 1
ATOM 1695 O O . ARG A 1 219 ? 6.966 -13.685 14.471 1.00 96.19 219 ARG A O 1
ATOM 1702 N N . ARG A 1 220 ? 7.380 -12.548 12.564 1.00 95.94 220 ARG A N 1
ATOM 1703 C CA . ARG A 1 220 ? 7.782 -11.284 13.204 1.00 95.94 220 ARG A CA 1
ATOM 1704 C C . ARG A 1 220 ? 6.641 -10.674 14.020 1.00 95.94 220 ARG A C 1
ATOM 1706 O O . ARG A 1 220 ? 6.864 -10.299 15.163 1.00 95.94 220 ARG A O 1
ATOM 1713 N N . ALA A 1 221 ? 5.420 -10.643 13.487 1.00 95.69 221 ALA A N 1
ATOM 1714 C CA . ALA A 1 221 ? 4.246 -10.136 14.196 1.00 95.69 221 ALA A CA 1
ATOM 1715 C C . ALA A 1 221 ? 3.977 -10.914 15.495 1.00 95.69 221 ALA A C 1
ATOM 1717 O O . ALA A 1 221 ? 3.676 -10.304 16.518 1.00 95.69 221 ALA A O 1
ATOM 1718 N N . GLY A 1 222 ? 4.141 -12.243 15.474 1.00 95.00 222 GLY A N 1
ATOM 1719 C CA . GLY A 1 222 ? 4.031 -13.081 16.670 1.00 95.00 222 GLY A CA 1
ATOM 1720 C C . GLY A 1 222 ? 5.111 -12.790 17.715 1.00 95.00 222 GLY A C 1
ATOM 1721 O O . GLY A 1 222 ? 4.797 -12.672 18.896 1.00 95.00 222 GLY A O 1
ATOM 1722 N N . ALA A 1 223 ? 6.367 -12.623 17.289 1.00 95.69 223 ALA A N 1
ATOM 1723 C CA . ALA A 1 223 ? 7.476 -12.287 18.187 1.00 95.69 223 ALA A CA 1
ATOM 1724 C C . ALA A 1 223 ? 7.309 -10.903 18.842 1.00 95.69 223 ALA A C 1
ATOM 1726 O O . ALA A 1 223 ? 7.596 -10.737 20.024 1.00 95.69 223 ALA A O 1
ATOM 1727 N N . GLU A 1 224 ? 6.789 -9.933 18.089 1.00 95.00 224 GLU A N 1
ATOM 1728 C CA . GLU A 1 224 ? 6.559 -8.553 18.536 1.00 95.00 224 GLU A CA 1
ATOM 1729 C C . GLU A 1 224 ? 5.181 -8.356 19.202 1.00 95.00 224 GLU A C 1
ATOM 1731 O O . GLU A 1 224 ? 4.806 -7.238 19.549 1.00 95.00 224 GLU A O 1
ATOM 1736 N N . SER A 1 225 ? 4.398 -9.431 19.374 1.00 93.31 225 SER A N 1
ATOM 1737 C CA . SER A 1 225 ? 3.043 -9.398 19.953 1.00 93.31 225 SER A CA 1
ATOM 1738 C C . SER A 1 225 ? 2.095 -8.388 19.281 1.00 93.31 225 SER A C 1
ATOM 1740 O O . SER A 1 225 ? 1.214 -7.807 19.922 1.00 93.31 225 SER A O 1
ATOM 1742 N N . VAL A 1 226 ? 2.250 -8.180 17.970 1.00 93.94 226 VAL A N 1
ATOM 1743 C CA . VAL A 1 226 ? 1.367 -7.308 17.189 1.00 93.94 226 VAL A CA 1
ATOM 1744 C C . VAL A 1 226 ? 0.027 -8.000 16.996 1.00 93.94 226 VAL A C 1
ATOM 1746 O O . VAL A 1 226 ? -0.045 -9.123 16.504 1.00 93.94 226 VAL A O 1
ATOM 1749 N N . SER A 1 227 ? -1.055 -7.308 17.351 1.00 93.88 227 SER A N 1
ATOM 1750 C CA . SER A 1 227 ? -2.409 -7.827 17.161 1.00 93.88 227 SER A CA 1
ATOM 1751 C C . SER A 1 227 ? -2.795 -7.799 15.677 1.00 93.88 227 SER A C 1
ATOM 1753 O O . SER A 1 227 ? -2.893 -6.707 15.103 1.00 93.88 227 SER A O 1
ATOM 1755 N N . PRO A 1 228 ? -3.046 -8.954 15.038 1.00 96.69 228 PRO A N 1
ATOM 1756 C CA . PRO A 1 228 ? -3.593 -8.968 13.694 1.00 96.69 228 PRO A CA 1
ATOM 1757 C C . PRO A 1 228 ? -5.067 -8.545 13.693 1.00 96.69 228 PRO A C 1
ATOM 1759 O O . PRO A 1 228 ? -5.740 -8.506 14.728 1.00 96.69 228 PRO A O 1
ATOM 1762 N N . ILE A 1 229 ? -5.567 -8.235 12.505 1.00 97.50 229 ILE A N 1
ATOM 1763 C CA . ILE A 1 229 ? -6.989 -8.121 12.210 1.00 97.50 229 ILE A CA 1
ATOM 1764 C C . ILE A 1 229 ? -7.270 -8.791 10.868 1.00 97.50 229 ILE A C 1
ATOM 1766 O O . ILE A 1 229 ? -6.532 -8.608 9.897 1.00 97.50 229 ILE A O 1
ATOM 1770 N N . GLU A 1 230 ? -8.341 -9.572 10.824 1.00 96.88 230 GLU A N 1
ATOM 1771 C CA . GLU A 1 230 ? -8.875 -10.171 9.609 1.00 96.88 230 GLU A CA 1
ATOM 1772 C C . GLU A 1 230 ? -9.948 -9.271 8.988 1.00 96.88 230 GLU A C 1
ATOM 1774 O O . GLU A 1 230 ? -10.626 -8.487 9.660 1.00 96.88 230 GLU A O 1
ATOM 1779 N N . LEU A 1 231 ? -10.148 -9.406 7.678 1.00 94.50 231 LEU A N 1
ATOM 1780 C CA . LEU A 1 231 ? -11.045 -8.531 6.920 1.00 94.50 231 LEU A CA 1
ATOM 1781 C C . LEU A 1 231 ? -12.498 -8.594 7.435 1.00 94.50 231 LEU A C 1
ATOM 1783 O O . LEU A 1 231 ? -13.213 -7.591 7.448 1.00 94.50 231 LEU A O 1
ATOM 1787 N N . ALA A 1 232 ? -12.925 -9.767 7.912 1.00 95.19 232 ALA A N 1
ATOM 1788 C CA . ALA A 1 232 ? -14.236 -9.962 8.529 1.00 95.19 232 ALA A CA 1
ATOM 1789 C C . ALA A 1 232 ? -14.379 -9.226 9.875 1.00 95.19 232 ALA A C 1
ATOM 1791 O O . ALA A 1 232 ? -15.448 -8.694 10.174 1.00 95.19 232 ALA A O 1
ATOM 1792 N N . GLU A 1 233 ? -13.309 -9.159 10.670 1.00 96.31 233 GLU A N 1
ATOM 1793 C CA . GLU A 1 233 ? -13.304 -8.466 11.962 1.00 96.31 233 GLU A CA 1
ATOM 1794 C C . GLU A 1 233 ? -13.357 -6.946 11.776 1.00 96.31 233 GLU A C 1
ATOM 1796 O O . GLU A 1 233 ? -14.058 -6.257 12.520 1.00 96.31 233 GLU A O 1
ATOM 1801 N N . LEU A 1 234 ? -12.683 -6.421 10.743 1.00 95.94 234 LEU A N 1
ATOM 1802 C CA . LEU A 1 234 ? -12.701 -4.992 10.422 1.00 95.94 234 LEU A CA 1
ATOM 1803 C C . LEU A 1 234 ? -14.129 -4.469 10.193 1.00 95.94 234 LEU A C 1
ATOM 1805 O O . LEU A 1 234 ? -14.479 -3.407 10.703 1.00 95.94 234 LEU A O 1
ATOM 1809 N N . ALA A 1 235 ? -14.982 -5.219 9.488 1.00 92.75 235 ALA A N 1
ATOM 1810 C CA . ALA A 1 235 ? -16.372 -4.821 9.225 1.00 92.75 235 ALA A CA 1
ATOM 1811 C C . ALA A 1 235 ? -17.222 -4.651 10.505 1.00 92.75 235 ALA A C 1
ATOM 1813 O O . ALA A 1 235 ? -18.190 -3.877 10.530 1.00 92.75 235 ALA A O 1
ATOM 1814 N N . GLY A 1 236 ? -16.877 -5.390 11.563 1.00 92.00 236 GLY A N 1
ATOM 1815 C CA . GLY A 1 236 ? -17.547 -5.353 12.864 1.00 92.00 236 GLY A CA 1
ATOM 1816 C C . GLY A 1 236 ? -16.945 -4.360 13.860 1.00 92.00 236 GLY A C 1
ATOM 1817 O O . GLY A 1 236 ? -17.564 -4.093 14.890 1.00 92.00 236 GLY A O 1
ATOM 1818 N N . LEU A 1 237 ? -15.767 -3.811 13.563 1.00 92.12 237 LEU A N 1
ATOM 1819 C CA . LEU A 1 237 ? -14.982 -2.999 14.482 1.00 92.12 237 LEU A CA 1
ATOM 1820 C C . LEU A 1 237 ? -15.714 -1.715 14.907 1.00 92.12 237 LEU A C 1
ATOM 1822 O O . LEU A 1 237 ? -16.374 -1.048 14.113 1.00 92.12 237 LEU A O 1
ATOM 1826 N N . THR A 1 238 ? -15.553 -1.333 16.174 1.00 87.69 238 THR A N 1
ATOM 1827 C CA . THR A 1 238 ? -15.979 -0.032 16.704 1.00 87.69 238 THR A CA 1
ATOM 1828 C C . THR A 1 238 ? -14.826 0.646 17.435 1.00 87.69 238 THR A C 1
ATOM 1830 O O . THR A 1 238 ? -14.124 -0.005 18.205 1.00 87.69 238 THR A O 1
ATOM 1833 N N . VAL A 1 239 ? -14.671 1.953 17.208 1.00 84.19 239 VAL A N 1
ATOM 1834 C CA . VAL A 1 239 ? -13.597 2.825 17.712 1.00 84.19 239 VAL A CA 1
ATOM 1835 C C . VAL A 1 239 ? -14.198 4.134 18.208 1.00 84.19 239 VAL A C 1
ATOM 1837 O O . VAL A 1 239 ? -15.031 4.719 17.467 1.00 84.19 239 VAL A O 1
#